Protein AF-A0A7C1ZK33-F1 (afdb_monomer)

Foldseek 3Di:
DAAAEDADQPADPQAKAAEPVRCVVVVHDQQAKFWFQFPVGIGIHGYHHDDPVCCVVPNNRHIYHHPVVPSHPDRGGGPRPQPQKKKWKKWKWWKAQQVPRDTAQCVVQADCPDCQHDDTRITIHTFDIGSALVVNLVRSLVRLLCVVVRDDPRMFIEQAQDDDHDGIWIWMKIFDRVLLLSDDPLLSVLLVLLLQLLCLLLQLLLQVLVRPDLVSAVDPPFQARSDWDDDSTIITRTNGGRLCVLASVSSSVNNLSSSLSVSLSVVVQCVVCVNSVRSVCRSDSVNVCVLQVDDDSVVSNVLSVDDSVSSVVSSVVSVVSSCVSLVVVVHRSPDDVVVSPPVVSRVSVVVSVVGHRDPDPDDD

Secondary structure (DSSP, 8-state):
---EEEEETTPPTTEEEE-HHHHHHHTPPTT-EEEEEETTEEEEEEEEEPPHHHHHHH-TTEEEEEGGG--S-TT----------EEEEEEEEEEEETTT--EE-GGGTS-TTSSEEEETTEEEE-PPPBSSHHHHHHHHHHHHHHHHHHS-TTEEEE--SEETTEE-BEEEEEE--HHHHSS-HHHHHHHHHHHHHHHIIIIIHHHHHH---THHHH-SSS--TT-EEE-SSEEEE--SBGGGGG-HHHHHHHHHHHHHHHHHHHHHHHHHHTTTT--HHHHSHHHHHHHHTPPPHHHHHHHHTS-HHHHHHHHHHHHHHHHHHHHHTSSPPS--TTGGG-HHHHHHHHHHHTTSS-------

Radius of gyration: 23.14 Å; Cα contacts (8 Å, |Δi|>4): 646; chains: 1; bounding box: 50×38×82 Å

Sequence (364 aa):
MHIGVTPSKKCSKNLIRVPKKIRENLGLDCGDWLVFETAEGKSSFRVEKAFLSDIEQFGDEKSFVSEGSLILKESGEVYIKHHNLTIGCDPEFFLVNKKTRNVLNAEVFFKREDQVGSDGPLGELRPDYSDTPQGLVTNLSNLILSLNSFLPKDVCPLALSYNKGLCSGFHVHLGFPIEILSFAADDTHKFINNIVYTLDYLVGIPTLFIDLDDRRRFSKEYGNPGDYRLNMRTLEYRTPGGYHLASPSLTQELLSLSFSVVSSIIKTSEELTRNWTNMKPVLDFSSFRERYNLPDKKSIRSIFYSDRNEISKEREKAINVLEAIKTINGEPLRYSPEQTQNPEILENWLNAKTHCLRYHEKES

pLDDT: mean 84.3, std 16.27, range [37.88, 98.38]

Solvent-accessible surface area (backbone atoms only — not comparable to full-atom values): 19824 Å² total; per-residue (Å²): 101,82,59,46,74,41,75,31,93,85,42,54,88,57,36,30,22,37,22,68,66,50,23,66,76,67,75,52,57,75,69,42,70,43,55,40,74,31,82,91,42,82,46,67,24,35,29,33,75,45,52,69,70,54,33,75,73,67,39,56,78,37,28,34,28,16,61,90,65,65,54,50,52,91,86,53,76,36,57,76,61,77,54,61,62,29,40,39,44,46,40,22,25,41,32,27,32,71,86,79,67,44,79,42,58,21,56,81,73,24,51,59,87,46,50,69,12,19,61,65,55,27,27,27,40,46,39,63,65,22,78,44,46,68,56,28,47,51,37,38,49,58,51,55,56,52,50,63,79,70,49,58,93,57,48,34,60,37,35,38,25,52,57,98,92,43,68,29,34,29,29,39,28,39,32,57,39,65,76,65,67,68,51,59,67,71,56,37,52,38,33,50,50,43,52,40,50,50,41,35,50,62,36,35,44,52,48,53,70,71,45,82,61,64,63,31,63,73,42,93,83,53,41,42,80,71,41,63,50,77,60,100,55,35,40,34,41,31,44,42,42,3,37,37,68,40,38,71,64,49,37,42,49,55,41,39,49,50,52,50,54,51,52,53,48,51,57,53,44,31,64,68,14,61,72,71,73,40,61,72,65,54,48,46,56,64,52,53,22,67,76,60,72,46,72,56,74,69,55,50,49,50,46,73,73,47,57,71,70,58,36,50,57,52,27,54,54,28,50,57,45,52,58,54,51,29,65,74,66,77,50,70,64,94,70,50,84,68,70,68,56,46,62,64,62,48,45,52,50,48,66,47,42,78,76,38,39,72,89,74,92,80,88,130

Mean predicted aligned error: 10.06 Å

Nearest PDB structures (foldseek):
  7di0-assembly3_C  TM=6.971E-01  e=5.252E-03  synthetic construct
  7dvc-assembly6_D  TM=7.205E-01  e=1.860E-02  synthetic construct
  3ln7-assembly1_A  TM=5.058E-01  e=3.051E-04  Pasteurella multocida
  4s17-assembly1_C-2  TM=4.349E-01  e=1.009E-04  Bifidobacterium adolescentis ATCC 15703
  7dg9-assembly1_A  TM=6.921E-01  e=7.322E-02  Aeropyrum pernix K1

Structure (mmCIF, N/CA/C/O backbone):
data_AF-A0A7C1ZK33-F1
#
_entry.id   AF-A0A7C1ZK33-F1
#
loop_
_atom_site.group_PDB
_atom_site.id
_atom_site.type_symbol
_atom_site.label_atom_id
_atom_site.label_alt_id
_atom_site.label_comp_id
_atom_site.label_asym_id
_atom_site.label_entity_id
_atom_site.label_seq_id
_atom_site.pdbx_PDB_ins_code
_atom_site.Cartn_x
_atom_site.Cartn_y
_atom_site.Cartn_z
_atom_site.occupancy
_atom_site.B_iso_or_equiv
_atom_site.auth_seq_id
_atom_site.auth_comp_id
_atom_site.auth_asym_id
_atom_site.auth_atom_id
_atom_site.pdbx_PDB_model_num
ATOM 1 N N . MET A 1 1 ? -4.257 12.889 -27.338 1.00 52.53 1 MET A N 1
ATOM 2 C CA . MET A 1 1 ? -3.613 12.564 -28.633 1.00 52.53 1 MET A CA 1
ATOM 3 C C . MET A 1 1 ? -4.586 11.688 -29.406 1.00 52.53 1 MET A C 1
ATOM 5 O O . MET A 1 1 ? -5.233 10.870 -28.774 1.00 52.53 1 MET A O 1
ATOM 9 N N . HIS A 1 2 ? -4.779 11.869 -30.714 1.00 54.12 2 HIS A N 1
ATOM 10 C CA . HIS A 1 2 ? -5.769 11.072 -31.451 1.00 54.12 2 HIS A CA 1
ATOM 11 C C . HIS A 1 2 ? -5.086 9.892 -32.141 1.00 54.12 2 HIS A C 1
ATOM 13 O O . HIS A 1 2 ? -4.204 10.095 -32.970 1.00 54.12 2 HIS A O 1
ATOM 19 N N . ILE A 1 3 ? -5.508 8.669 -31.820 1.00 66.75 3 ILE A N 1
ATOM 20 C CA . ILE A 1 3 ? -5.198 7.491 -32.632 1.00 66.75 3 ILE A CA 1
ATOM 21 C C . ILE A 1 3 ? -6.469 7.150 -33.400 1.00 66.75 3 ILE A C 1
ATOM 23 O O . ILE A 1 3 ? -7.462 6.748 -32.798 1.00 66.75 3 ILE A O 1
ATOM 27 N N . GLY A 1 4 ? -6.453 7.300 -34.724 1.00 73.69 4 GLY A N 1
ATOM 28 C CA . GLY A 1 4 ? -7.535 6.772 -35.550 1.00 73.69 4 GLY A CA 1
ATOM 29 C C . GLY A 1 4 ? -7.544 5.249 -35.447 1.00 73.69 4 GLY A C 1
ATOM 30 O O . GLY A 1 4 ? -6.517 4.623 -35.689 1.00 73.69 4 GLY A O 1
ATOM 31 N N . VAL A 1 5 ? -8.672 4.639 -35.086 1.00 75.00 5 VAL A N 1
ATOM 32 C CA . VAL A 1 5 ? -8.801 3.176 -34.993 1.00 75.00 5 VAL A CA 1
ATOM 33 C C . VAL A 1 5 ? -9.692 2.667 -36.125 1.00 75.00 5 VAL A C 1
ATOM 35 O O . VAL A 1 5 ? -10.749 3.234 -36.384 1.00 75.00 5 VAL A O 1
ATOM 38 N N . THR A 1 6 ? -9.262 1.613 -36.821 1.00 78.38 6 THR A N 1
ATOM 39 C CA . THR A 1 6 ? -10.005 0.981 -37.923 1.00 78.38 6 THR A CA 1
ATOM 40 C C . THR A 1 6 ? -10.264 -0.501 -37.623 1.00 78.38 6 THR A C 1
ATOM 42 O O . THR A 1 6 ? -9.350 -1.200 -37.173 1.00 78.38 6 THR A O 1
ATOM 45 N N . PRO A 1 7 ? -11.482 -1.011 -37.878 1.00 75.81 7 PRO A N 1
ATOM 46 C CA . PRO A 1 7 ? -11.763 -2.441 -37.828 1.00 75.81 7 PRO A CA 1
ATOM 47 C C . PRO A 1 7 ? -10.845 -3.243 -38.741 1.00 75.81 7 PRO A C 1
ATOM 49 O O . PRO A 1 7 ? -10.655 -2.897 -39.905 1.00 75.81 7 PRO A O 1
ATOM 52 N N . SER A 1 8 ? -10.346 -4.374 -38.250 1.00 73.06 8 SER A N 1
ATOM 53 C CA . SER A 1 8 ? -9.728 -5.382 -39.103 1.00 73.06 8 SER A CA 1
ATOM 54 C C . SER A 1 8 ? -10.156 -6.787 -38.707 1.00 73.06 8 SER A C 1
A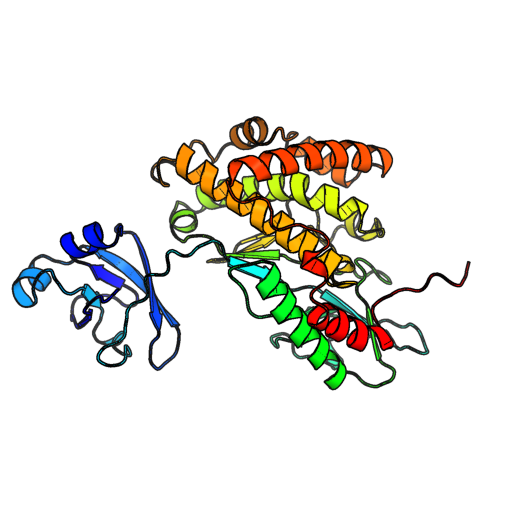TOM 56 O O . SER A 1 8 ? -10.058 -7.199 -37.548 1.00 73.06 8 SER A O 1
ATOM 58 N N . LYS A 1 9 ? -10.568 -7.562 -39.715 1.00 75.94 9 LYS A N 1
ATOM 59 C CA . LYS A 1 9 ? -11.005 -8.961 -39.575 1.00 75.94 9 LYS A CA 1
ATOM 60 C C . LYS A 1 9 ? -9.900 -9.902 -39.084 1.00 75.94 9 LYS A C 1
ATOM 62 O O . LYS A 1 9 ? -10.185 -11.034 -38.714 1.00 75.94 9 LYS A O 1
ATOM 67 N N . LYS A 1 10 ? -8.639 -9.454 -39.104 1.00 72.69 10 LYS A N 1
ATOM 68 C CA . LYS A 1 10 ? -7.457 -10.265 -38.770 1.00 72.69 10 LYS A CA 1
ATOM 69 C C . LYS A 1 10 ? -6.927 -10.050 -37.350 1.00 72.69 10 LYS A C 1
ATOM 71 O O . LYS A 1 10 ? -5.868 -10.577 -37.023 1.00 72.69 10 LYS A O 1
ATOM 76 N N . CYS A 1 11 ? -7.599 -9.256 -36.520 1.00 59.38 11 CYS A N 1
ATOM 77 C CA . CYS A 1 11 ? -7.125 -8.969 -35.169 1.00 59.38 11 CYS A CA 1
ATOM 78 C C . CYS A 1 11 ? -7.809 -9.889 -34.150 1.00 59.38 11 CYS A C 1
ATOM 80 O O . CYS A 1 11 ? -9.021 -10.088 -34.214 1.00 59.38 11 CYS A O 1
ATOM 82 N N . SER A 1 12 ? -7.055 -10.444 -33.202 1.00 73.94 12 SER A N 1
ATOM 83 C CA . SER A 1 12 ? -7.635 -11.182 -32.077 1.00 73.94 12 SER A CA 1
ATOM 84 C C . SER A 1 12 ? -8.216 -10.225 -31.028 1.00 73.94 12 SER A C 1
ATOM 86 O O . SER A 1 12 ? -7.929 -9.023 -31.018 1.00 73.94 12 SER A O 1
ATOM 88 N N . LYS A 1 13 ? -9.067 -10.763 -30.143 1.00 73.12 13 LYS A N 1
ATOM 89 C CA . LYS A 1 13 ? -9.645 -10.009 -29.022 1.00 73.12 13 LYS A CA 1
ATOM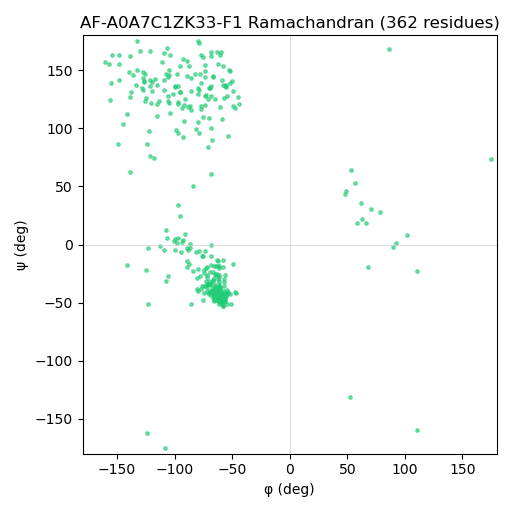 90 C C . LYS A 1 13 ? -8.521 -9.439 -28.142 1.00 73.12 13 LYS A C 1
ATOM 92 O O . LYS A 1 13 ? -7.559 -10.144 -27.853 1.00 73.12 13 LYS A O 1
ATOM 97 N N . ASN A 1 14 ? -8.667 -8.183 -27.714 1.00 78.75 14 ASN A N 1
ATOM 98 C CA . ASN A 1 14 ? -7.727 -7.445 -26.853 1.00 78.75 14 ASN A CA 1
ATOM 99 C C . ASN A 1 14 ? -6.349 -7.137 -27.468 1.00 78.75 14 ASN A C 1
ATOM 101 O O . ASN A 1 14 ? -5.419 -6.814 -26.731 1.00 78.75 14 ASN A O 1
ATOM 105 N N . LEU A 1 15 ? -6.198 -7.199 -28.795 1.00 85.69 15 LEU A N 1
ATOM 106 C CA . LEU A 1 15 ? -5.011 -6.683 -29.484 1.00 85.69 15 LEU A CA 1
ATOM 107 C C . LEU A 1 15 ? -5.352 -5.423 -30.278 1.00 85.69 15 LEU A C 1
ATOM 109 O O . LEU A 1 15 ? -6.404 -5.345 -30.921 1.00 85.69 15 LEU A O 1
ATOM 113 N N . ILE A 1 16 ? -4.429 -4.466 -30.264 1.00 90.62 16 ILE A N 1
ATOM 114 C CA . ILE A 1 16 ? -4.408 -3.330 -31.176 1.00 90.62 16 ILE A CA 1
ATOM 115 C C . ILE A 1 16 ? -3.106 -3.355 -31.962 1.00 90.62 16 ILE A C 1
ATOM 117 O O . ILE A 1 16 ? -2.011 -3.330 -31.411 1.00 90.62 16 ILE A O 1
ATOM 121 N N . ARG A 1 17 ? -3.212 -3.406 -33.282 1.00 92.12 17 ARG A N 1
ATOM 122 C CA . ARG A 1 17 ? -2.052 -3.395 -34.162 1.00 92.12 17 ARG A CA 1
ATOM 123 C C . ARG A 1 17 ? -1.770 -1.964 -34.583 1.00 92.12 17 ARG A C 1
ATOM 125 O O . ARG A 1 17 ? -2.610 -1.326 -35.210 1.00 92.12 17 ARG A O 1
ATOM 132 N N . VAL A 1 18 ? -0.602 -1.459 -34.220 1.00 92.69 18 VAL A N 1
ATOM 133 C CA . VAL A 1 18 ? -0.237 -0.049 -34.362 1.00 92.69 18 VAL A CA 1
ATOM 134 C C . VAL A 1 18 ? 0.897 0.065 -35.393 1.00 92.69 18 VAL A C 1
ATOM 136 O O . VAL A 1 18 ? 1.935 -0.600 -35.245 1.00 92.69 18 VAL A O 1
ATOM 139 N N . PRO A 1 19 ? 0.727 0.859 -36.471 1.00 95.56 19 PRO A N 1
ATOM 140 C CA . PRO A 1 19 ? 1.791 1.146 -37.430 1.00 95.56 19 PRO A CA 1
ATOM 141 C C . PRO A 1 19 ? 3.064 1.657 -36.764 1.00 95.56 19 PRO A C 1
ATOM 143 O O . PRO A 1 19 ? 3.018 2.331 -35.738 1.00 95.56 19 PRO A O 1
ATOM 146 N N . LYS A 1 20 ? 4.218 1.366 -37.377 1.00 93.62 20 LYS A N 1
ATOM 147 C CA . LYS A 1 20 ? 5.529 1.777 -36.853 1.00 93.62 20 LYS A CA 1
ATOM 148 C C . LYS A 1 20 ? 5.612 3.295 -36.632 1.00 93.62 20 LYS A C 1
ATOM 150 O O . LYS A 1 20 ? 6.015 3.700 -35.554 1.00 93.62 20 LYS A O 1
ATOM 155 N N . LYS A 1 21 ? 5.145 4.098 -37.595 1.00 93.00 21 LYS A N 1
ATOM 156 C CA . LYS A 1 21 ? 5.111 5.568 -37.513 1.00 93.00 21 LYS A CA 1
ATOM 157 C C . LYS A 1 21 ? 4.324 6.065 -36.296 1.00 93.00 21 LYS A C 1
ATOM 159 O O . LYS A 1 21 ? 4.803 6.912 -35.554 1.00 93.00 21 LYS A O 1
ATOM 164 N N . ILE A 1 22 ? 3.134 5.506 -36.061 1.00 91.06 22 ILE A N 1
ATOM 165 C CA . ILE A 1 22 ? 2.309 5.845 -34.894 1.00 91.06 22 ILE A CA 1
ATOM 166 C C . ILE A 1 22 ? 3.007 5.403 -33.605 1.00 91.06 22 ILE A C 1
ATOM 168 O O . ILE A 1 22 ? 3.076 6.179 -32.664 1.00 91.06 22 ILE A O 1
ATOM 172 N N . ARG A 1 23 ? 3.578 4.195 -33.569 1.00 90.94 23 ARG A N 1
ATOM 173 C CA . ARG A 1 23 ? 4.336 3.712 -32.408 1.00 90.94 23 ARG A CA 1
ATOM 174 C C . ARG A 1 23 ? 5.507 4.630 -32.054 1.00 90.94 23 ARG A C 1
ATOM 176 O O . ARG A 1 23 ? 5.612 5.044 -30.910 1.00 90.94 23 ARG A O 1
ATOM 183 N N . GLU A 1 24 ? 6.313 5.025 -33.036 1.00 86.88 24 GLU A N 1
ATOM 184 C CA . GLU A 1 24 ? 7.441 5.947 -32.842 1.00 86.88 24 GLU A CA 1
ATOM 185 C C . GLU A 1 24 ? 6.979 7.334 -32.370 1.00 86.88 24 GLU A C 1
ATOM 187 O O . GLU A 1 24 ? 7.556 7.883 -31.436 1.00 86.88 24 GLU A O 1
ATOM 192 N N . ASN A 1 25 ? 5.900 7.873 -32.947 1.00 82.19 25 ASN A N 1
ATOM 193 C CA . ASN A 1 25 ? 5.341 9.170 -32.544 1.00 82.19 25 ASN A CA 1
ATOM 194 C C . ASN A 1 25 ? 4.773 9.175 -31.119 1.00 82.19 25 ASN A C 1
ATOM 196 O O . ASN A 1 25 ? 4.712 10.225 -30.485 1.00 82.19 25 ASN A O 1
ATOM 200 N N . LEU A 1 26 ? 4.296 8.022 -30.654 1.00 78.56 26 LEU A N 1
ATOM 201 C CA . LEU A 1 26 ? 3.651 7.861 -29.355 1.00 78.56 26 LEU A CA 1
ATOM 202 C C . LEU A 1 26 ? 4.584 7.290 -28.285 1.00 78.56 26 LEU A C 1
ATOM 204 O O . LEU A 1 26 ? 4.154 7.158 -27.146 1.00 78.56 26 LEU A O 1
ATOM 208 N N . GLY A 1 27 ? 5.816 6.919 -28.643 1.00 77.94 27 GLY A N 1
ATOM 209 C CA . GLY A 1 27 ? 6.719 6.206 -27.741 1.00 77.94 27 GLY A CA 1
ATOM 210 C C . GLY A 1 27 ? 6.186 4.835 -27.312 1.00 77.94 27 GLY A C 1
ATOM 211 O O . GLY A 1 27 ? 6.371 4.460 -26.163 1.00 77.94 27 GLY A O 1
ATOM 212 N N . LEU A 1 28 ? 5.495 4.120 -28.209 1.00 81.44 28 LEU A N 1
ATOM 213 C CA . LEU A 1 28 ? 4.944 2.787 -27.944 1.00 81.44 28 LEU A CA 1
ATOM 214 C C . LEU A 1 28 ? 5.826 1.677 -28.519 1.00 81.44 28 LEU A C 1
ATOM 216 O O . LEU A 1 28 ? 6.181 1.690 -29.701 1.00 81.44 28 LEU A O 1
ATOM 220 N N . ASP A 1 29 ? 6.026 0.627 -27.741 1.00 82.31 29 ASP A N 1
ATOM 221 C CA . ASP A 1 29 ? 6.610 -0.636 -28.161 1.00 82.31 29 ASP A CA 1
ATOM 222 C C . ASP A 1 29 ? 5.555 -1.739 -28.336 1.00 82.31 29 ASP A C 1
ATOM 224 O O . ASP A 1 29 ? 4.390 -1.637 -27.948 1.00 82.31 29 ASP A O 1
ATOM 228 N N . CYS A 1 30 ? 5.929 -2.812 -29.041 1.00 82.88 30 CYS A N 1
ATOM 229 C CA . CYS A 1 30 ? 5.060 -3.987 -29.122 1.00 82.88 30 CYS A CA 1
ATOM 230 C C . CYS A 1 30 ? 5.083 -4.724 -27.782 1.00 82.88 30 CYS A C 1
ATOM 232 O O . CYS A 1 30 ? 6.156 -5.080 -27.306 1.00 82.88 30 CYS A O 1
ATOM 234 N N . GLY A 1 31 ? 3.906 -5.011 -27.231 1.00 73.69 31 GLY A N 1
ATOM 235 C CA . GLY A 1 31 ? 3.738 -5.544 -25.879 1.00 73.69 31 GLY A CA 1
ATOM 236 C C . GLY A 1 31 ? 3.107 -4.544 -24.909 1.00 73.69 31 GLY A C 1
ATOM 237 O O . GLY A 1 31 ? 2.455 -4.985 -23.963 1.00 73.69 31 GLY A O 1
ATOM 238 N N . ASP A 1 32 ? 3.209 -3.243 -25.193 1.00 75.50 32 ASP A N 1
ATOM 239 C CA . ASP A 1 32 ? 2.582 -2.182 -24.399 1.00 75.50 32 ASP A CA 1
ATOM 240 C C . ASP A 1 32 ? 1.065 -2.334 -24.362 1.00 75.50 32 ASP A C 1
ATOM 242 O O . ASP A 1 32 ? 0.472 -3.022 -25.193 1.00 75.50 32 ASP A O 1
ATOM 246 N N . TRP A 1 33 ? 0.403 -1.670 -23.418 1.00 76.44 33 TRP A N 1
ATOM 247 C CA . TRP A 1 33 ? -1.053 -1.699 -23.326 1.00 76.44 33 TRP A CA 1
ATOM 248 C C . TRP A 1 33 ? -1.651 -0.310 -23.475 1.00 76.44 33 TRP A C 1
ATOM 250 O O . TRP A 1 33 ? -1.256 0.638 -22.808 1.00 76.44 33 TRP A O 1
ATOM 260 N N . LEU A 1 34 ? -2.667 -0.221 -24.327 1.00 75.31 34 LEU A N 1
ATOM 261 C CA . LEU A 1 34 ? -3.492 0.961 -24.510 1.00 75.31 34 LEU A CA 1
ATOM 262 C C . LEU A 1 34 ? -4.852 0.728 -23.859 1.00 75.31 34 LEU A C 1
ATOM 264 O O . LEU A 1 34 ? -5.510 -0.277 -24.131 1.00 75.31 34 LEU A O 1
ATOM 268 N N . VAL A 1 35 ? -5.284 1.654 -23.006 1.00 68.88 35 VAL A N 1
ATOM 269 C CA . VAL A 1 35 ? -6.623 1.630 -22.409 1.00 68.88 35 VAL A CA 1
ATOM 270 C C . VAL A 1 35 ? -7.513 2.624 -23.135 1.00 68.88 35 VAL A C 1
ATOM 272 O O . VAL A 1 35 ? -7.160 3.785 -23.307 1.00 68.88 35 VAL A O 1
ATOM 275 N N . PHE A 1 36 ? -8.679 2.150 -23.546 1.00 70.69 36 PHE A N 1
ATOM 276 C CA . PHE A 1 36 ? -9.694 2.916 -24.243 1.00 70.69 36 PHE A CA 1
ATOM 277 C C . PHE A 1 36 ? -10.946 2.974 -23.387 1.00 70.69 36 PHE A C 1
ATOM 279 O O . PHE A 1 36 ? -11.330 1.985 -22.761 1.00 70.69 36 PHE A O 1
ATOM 286 N N . GLU A 1 37 ? -11.613 4.117 -23.401 1.00 62.19 37 GLU A N 1
ATOM 287 C CA . GLU A 1 37 ? -12.968 4.229 -22.888 1.00 62.19 37 GLU A CA 1
ATOM 288 C C . GLU A 1 37 ? -13.947 3.860 -24.010 1.00 62.19 37 GLU A C 1
ATOM 290 O O . GLU A 1 37 ? -13.942 4.436 -25.097 1.00 62.19 37 GLU A O 1
ATOM 295 N N . THR A 1 38 ? -14.739 2.823 -23.769 1.00 69.06 38 THR A N 1
ATOM 296 C CA . THR A 1 38 ? -15.756 2.286 -24.679 1.00 69.06 38 THR A CA 1
ATOM 297 C C . THR A 1 38 ? -17.142 2.658 -24.159 1.00 69.06 38 THR A C 1
ATOM 299 O O . THR A 1 38 ? -17.287 3.094 -23.015 1.00 69.06 38 THR A O 1
ATOM 302 N N . ALA A 1 39 ? -18.188 2.453 -24.963 1.00 66.38 39 ALA A N 1
ATOM 303 C CA . ALA A 1 39 ? -19.557 2.639 -24.471 1.00 66.38 39 ALA A CA 1
ATOM 304 C C . ALA A 1 39 ? -19.914 1.685 -23.308 1.00 66.38 39 ALA A C 1
ATOM 306 O O . ALA A 1 39 ? -20.819 1.987 -22.537 1.00 66.38 39 ALA A O 1
ATOM 307 N N . GLU A 1 40 ? -19.182 0.577 -23.160 1.00 66.31 40 GLU A N 1
ATOM 308 C CA . GLU A 1 40 ? -19.349 -0.424 -22.097 1.00 66.31 40 GLU A CA 1
ATOM 309 C C . GLU A 1 40 ? -18.372 -0.227 -20.921 1.00 66.31 40 GLU A C 1
ATOM 311 O O . GLU A 1 40 ? -18.330 -1.042 -20.003 1.00 66.31 40 GLU A O 1
ATOM 316 N N . GLY A 1 41 ? -17.578 0.851 -20.926 1.00 68.44 41 GLY A N 1
ATOM 317 C CA . GLY A 1 41 ? -16.566 1.140 -19.906 1.00 68.44 41 GLY A CA 1
ATOM 318 C C . GLY A 1 41 ? -15.133 1.018 -20.424 1.00 68.44 41 GLY A C 1
ATOM 319 O O . GLY A 1 41 ? -14.873 1.113 -21.622 1.00 68.44 41 GLY A O 1
ATOM 320 N N . LYS A 1 42 ? -14.153 0.849 -19.534 1.00 67.00 42 LYS A N 1
ATOM 321 C CA . LYS A 1 42 ? -12.731 0.817 -19.920 1.00 67.00 42 LYS A CA 1
ATOM 322 C C . LYS A 1 42 ? -12.339 -0.552 -20.488 1.00 67.00 42 LYS A C 1
ATOM 324 O O . LYS A 1 42 ? -12.555 -1.572 -19.846 1.00 67.00 42 LYS A O 1
ATOM 329 N N . SER A 1 43 ? -11.696 -0.566 -21.653 1.00 72.44 43 SER A N 1
ATOM 330 C CA . SER A 1 43 ? -11.124 -1.758 -22.295 1.00 72.44 43 SER A CA 1
ATOM 331 C C . SER A 1 43 ? -9.627 -1.583 -22.523 1.00 72.44 43 SER A C 1
ATOM 333 O O . SER A 1 43 ? -9.185 -0.499 -22.885 1.00 72.44 43 SER A O 1
ATOM 335 N N . SER A 1 44 ? -8.830 -2.637 -22.342 1.00 73.75 44 SER A N 1
ATOM 336 C CA . SER A 1 44 ? -7.376 -2.589 -22.559 1.00 73.75 44 SER A CA 1
ATOM 337 C C . SER A 1 44 ? -6.934 -3.483 -23.712 1.00 73.75 44 SER A C 1
ATOM 339 O O . SER A 1 44 ? -7.363 -4.633 -23.789 1.00 73.75 44 SER A O 1
ATOM 341 N N . PHE A 1 45 ? -6.029 -2.984 -24.549 1.00 83.06 45 PHE A N 1
ATOM 342 C CA . PHE A 1 45 ? -5.524 -3.666 -25.736 1.00 83.06 45 PHE A CA 1
ATOM 343 C C . PHE A 1 45 ? -4.004 -3.710 -25.725 1.00 83.06 45 PHE A C 1
ATOM 345 O O . PHE A 1 45 ? -3.367 -2.679 -25.523 1.00 83.06 45 PHE A O 1
ATOM 352 N N . ARG A 1 46 ? -3.425 -4.877 -26.005 1.00 81.88 46 ARG A N 1
ATOM 353 C CA . ARG A 1 46 ? -1.979 -5.013 -26.180 1.00 81.88 46 ARG A CA 1
ATOM 354 C C . ARG A 1 46 ? -1.558 -4.526 -27.566 1.00 81.88 46 ARG A C 1
ATOM 356 O O . ARG A 1 46 ? -2.180 -4.895 -28.564 1.00 81.88 46 ARG A O 1
ATOM 363 N N . VAL A 1 47 ? -0.508 -3.718 -27.623 1.00 87.75 47 VAL A N 1
ATOM 364 C CA . VAL A 1 47 ? 0.082 -3.146 -28.830 1.00 87.75 47 VAL A CA 1
ATOM 365 C C . VAL A 1 47 ? 0.855 -4.218 -29.588 1.00 87.75 47 VAL A C 1
ATOM 367 O O . VAL A 1 47 ? 1.735 -4.883 -29.052 1.00 87.75 47 VAL A O 1
ATOM 370 N N . GLU A 1 48 ? 0.559 -4.351 -30.873 1.00 93.50 48 GLU A N 1
ATOM 371 C CA . GLU A 1 48 ? 1.209 -5.273 -31.802 1.00 93.50 48 GLU A CA 1
ATOM 372 C C . GLU A 1 48 ? 1.642 -4.559 -33.081 1.00 93.50 48 GLU A C 1
ATOM 374 O O . GLU A 1 48 ? 1.204 -3.444 -33.377 1.00 93.50 48 GLU A O 1
ATOM 379 N N . LYS A 1 49 ? 2.483 -5.210 -33.891 1.00 95.56 49 LYS A N 1
ATOM 380 C CA . LYS A 1 49 ? 2.841 -4.674 -35.212 1.00 95.56 49 LYS A CA 1
ATOM 381 C C . LYS A 1 49 ? 1.624 -4.713 -36.140 1.00 95.56 49 LYS A C 1
ATOM 383 O O . LYS A 1 49 ? 1.018 -5.767 -36.339 1.00 95.56 49 LYS A O 1
ATOM 388 N N . ALA A 1 50 ? 1.298 -3.577 -36.757 1.00 93.81 50 ALA A N 1
ATOM 389 C CA . ALA A 1 50 ? 0.411 -3.556 -37.921 1.00 93.81 50 ALA A CA 1
ATOM 390 C C . ALA A 1 50 ? 0.960 -4.454 -39.033 1.00 93.81 50 ALA A C 1
ATOM 392 O O . ALA A 1 50 ? 2.163 -4.448 -39.307 1.00 93.81 50 ALA A O 1
ATOM 393 N N . PHE A 1 51 ? 0.085 -5.237 -39.668 1.00 92.88 51 PHE A N 1
ATOM 394 C CA . PHE A 1 51 ? 0.493 -5.983 -40.854 1.00 92.88 51 PHE A CA 1
ATOM 395 C C . PHE A 1 51 ? 0.637 -5.019 -42.025 1.00 92.88 51 PHE A C 1
ATOM 397 O O . PHE A 1 51 ? -0.110 -4.045 -42.132 1.00 92.88 51 PHE A O 1
ATOM 404 N N . LEU A 1 52 ? 1.553 -5.346 -42.937 1.00 92.19 52 LEU A N 1
ATOM 405 C CA . LEU A 1 52 ? 1.736 -4.597 -44.179 1.00 92.19 52 LEU A CA 1
ATOM 406 C C . LEU A 1 52 ? 0.416 -4.463 -44.942 1.00 92.19 52 LEU A C 1
ATOM 408 O O . LEU A 1 52 ? 0.084 -3.368 -45.368 1.00 92.19 52 LEU A O 1
ATOM 412 N N . SER A 1 53 ? -0.397 -5.524 -44.986 1.00 91.69 53 SER A N 1
ATOM 413 C CA . SER A 1 53 ? -1.690 -5.491 -45.677 1.00 91.69 53 SER A CA 1
ATOM 414 C C . SER A 1 53 ? -2.681 -4.474 -45.102 1.00 91.69 53 SER A C 1
ATOM 416 O O . SER A 1 53 ? -3.473 -3.920 -45.852 1.00 91.69 53 SER A O 1
ATOM 418 N N . ASP A 1 54 ? -2.680 -4.235 -43.784 1.00 88.50 54 ASP A N 1
ATOM 419 C CA . ASP A 1 54 ? -3.577 -3.224 -43.204 1.00 88.50 54 ASP A CA 1
ATOM 420 C C . ASP A 1 54 ? -3.048 -1.810 -43.475 1.00 88.50 54 ASP A C 1
ATOM 422 O O . ASP A 1 54 ? -3.833 -0.910 -43.754 1.00 88.50 54 ASP A O 1
ATOM 426 N N . ILE A 1 55 ? -1.722 -1.626 -43.469 1.00 90.69 55 ILE A N 1
ATOM 427 C CA . ILE A 1 55 ? -1.082 -0.351 -43.819 1.00 90.69 55 ILE A CA 1
ATOM 428 C C . ILE A 1 55 ? -1.323 -0.008 -45.296 1.00 90.69 55 ILE A C 1
ATOM 430 O O . ILE A 1 55 ? -1.684 1.120 -45.609 1.00 90.69 55 ILE A O 1
ATOM 434 N N . GLU A 1 56 ? -1.167 -0.973 -46.203 1.00 91.31 56 GLU A N 1
ATOM 435 C CA . GLU A 1 56 ? -1.432 -0.797 -47.638 1.00 91.31 56 GLU A CA 1
ATOM 436 C C . GLU A 1 56 ? -2.898 -0.440 -47.907 1.00 91.31 56 GLU A C 1
ATOM 438 O O . GLU A 1 56 ? -3.186 0.385 -48.771 1.00 91.31 56 GLU A O 1
ATOM 443 N N . GLN A 1 57 ? -3.828 -1.039 -47.156 1.00 90.50 57 GLN A N 1
ATOM 444 C CA . GLN A 1 57 ? -5.260 -0.830 -47.353 1.00 90.50 57 GLN A CA 1
ATOM 445 C C . GLN A 1 57 ? -5.776 0.474 -46.726 1.00 90.50 57 GLN A C 1
ATOM 447 O O . GLN A 1 57 ? -6.661 1.115 -47.293 1.00 90.50 57 GLN A O 1
ATOM 452 N N . PHE A 1 58 ? -5.276 0.853 -45.548 1.00 86.50 58 PHE A N 1
ATOM 453 C CA . PHE A 1 58 ? -5.873 1.914 -44.726 1.00 86.50 58 PHE A CA 1
ATOM 454 C C . PHE A 1 58 ? -4.920 3.067 -44.384 1.00 86.50 58 PHE A C 1
ATOM 456 O O . PHE A 1 58 ? -5.348 4.038 -43.753 1.00 86.50 58 PHE A O 1
ATOM 463 N N . GLY A 1 59 ? -3.658 2.978 -44.803 1.00 90.75 59 GLY A N 1
ATOM 464 C CA . GLY A 1 59 ? -2.595 3.919 -44.466 1.00 90.75 59 GLY A CA 1
ATOM 465 C C . GLY A 1 59 ? -1.894 3.597 -43.143 1.00 90.75 59 GLY A C 1
ATOM 466 O O . GLY A 1 59 ? -2.353 2.788 -42.335 1.00 90.75 59 GLY A O 1
ATOM 467 N N . ASP A 1 60 ? -0.763 4.262 -42.906 1.00 92.50 60 ASP A N 1
ATOM 468 C CA . ASP A 1 60 ? 0.043 4.126 -41.687 1.00 92.50 60 ASP A CA 1
ATOM 469 C C . ASP A 1 60 ? -0.344 5.121 -40.578 1.00 92.50 60 ASP A C 1
ATOM 471 O O . ASP A 1 60 ? 0.340 5.200 -39.558 1.00 92.50 60 ASP A O 1
ATOM 475 N N . GLU A 1 61 ? -1.451 5.849 -40.753 1.00 89.31 61 GLU A N 1
ATOM 476 C CA . GLU A 1 61 ? -1.961 6.854 -39.806 1.00 89.31 61 GLU A CA 1
ATOM 477 C C . GLU A 1 61 ? -3.115 6.343 -38.931 1.00 89.31 61 GLU A C 1
ATOM 479 O O . GLU A 1 61 ? -3.671 7.088 -38.122 1.00 89.31 61 GLU A O 1
ATOM 484 N N . LYS A 1 62 ? -3.476 5.060 -39.066 1.00 88.44 62 LYS A N 1
ATOM 485 C CA . LYS A 1 62 ? -4.525 4.414 -38.270 1.00 88.44 62 LYS A CA 1
ATOM 486 C C . LYS A 1 62 ? -4.032 3.124 -37.618 1.00 88.44 62 LYS A C 1
ATOM 488 O O . LYS A 1 62 ? -3.274 2.366 -38.211 1.00 88.44 62 LYS A O 1
ATOM 493 N N . SER A 1 63 ? -4.499 2.862 -36.405 1.00 89.12 63 SER A N 1
ATOM 494 C CA . SER A 1 63 ? -4.315 1.600 -35.685 1.00 89.12 63 SER A CA 1
ATOM 495 C C . SER A 1 63 ? -5.486 0.651 -35.935 1.00 89.12 63 SER A C 1
ATOM 497 O O . SER A 1 63 ? -6.575 1.080 -36.312 1.00 89.12 63 SER A O 1
ATOM 499 N N . PHE A 1 64 ? -5.289 -0.645 -35.702 1.00 88.12 64 PHE A N 1
ATOM 500 C CA . PHE A 1 64 ? -6.241 -1.683 -36.100 1.00 88.12 64 PHE A CA 1
ATOM 501 C C . PHE A 1 64 ? -6.662 -2.560 -34.921 1.00 88.12 64 PHE A C 1
ATOM 503 O O . PHE A 1 64 ? -5.807 -3.161 -34.276 1.00 88.12 64 PHE A O 1
ATOM 510 N N . VAL A 1 65 ? -7.966 -2.697 -34.678 1.00 84.25 65 VAL A N 1
ATOM 511 C CA . VAL A 1 65 ? -8.537 -3.584 -33.640 1.00 84.25 65 VAL A CA 1
ATOM 512 C C . VAL A 1 65 ? -9.482 -4.611 -34.258 1.00 84.25 65 VAL A C 1
ATOM 514 O O . VAL A 1 65 ? -9.863 -4.494 -35.425 1.00 84.25 65 VAL A O 1
ATOM 517 N N . SER A 1 66 ? -9.856 -5.638 -33.492 1.00 77.19 66 SER A N 1
ATOM 518 C CA . SER A 1 66 ? -10.810 -6.642 -33.975 1.00 77.19 66 SER A CA 1
ATOM 519 C C . SER A 1 66 ? -12.196 -6.027 -34.165 1.00 77.19 66 SER A C 1
ATOM 521 O O . SER A 1 66 ? -12.600 -5.164 -33.389 1.00 77.19 66 SER A O 1
ATOM 523 N N . GLU A 1 67 ? -12.933 -6.482 -35.178 1.00 69.69 67 GLU A N 1
ATOM 524 C CA . GLU A 1 67 ? -14.282 -5.988 -35.500 1.00 69.69 67 GLU A CA 1
ATOM 525 C C . GLU A 1 67 ? -15.254 -6.141 -34.312 1.00 69.69 67 GLU A C 1
ATOM 527 O O . GLU A 1 67 ? -16.088 -5.277 -34.075 1.00 69.69 67 GLU A O 1
ATOM 532 N N . GLY A 1 68 ? -15.073 -7.175 -33.481 1.00 59.66 68 GLY A N 1
ATOM 533 C CA . GLY A 1 68 ? -15.844 -7.375 -32.247 1.00 59.66 68 GLY A CA 1
ATOM 534 C C . GLY A 1 68 ? -15.398 -6.521 -31.052 1.00 59.66 68 GLY A C 1
ATOM 535 O O . GLY A 1 68 ? -16.034 -6.572 -30.008 1.00 59.66 68 GLY A O 1
ATOM 536 N N . SER A 1 69 ? -14.308 -5.762 -31.175 1.00 59.41 69 SER A N 1
ATOM 537 C CA . SER A 1 69 ? -13.819 -4.833 -30.146 1.00 59.41 69 SER A CA 1
ATOM 538 C C . SER A 1 69 ? -14.237 -3.379 -30.403 1.00 59.41 69 SER A C 1
ATOM 540 O O . SER A 1 69 ? -13.876 -2.489 -29.635 1.00 59.41 69 SER A O 1
ATOM 542 N N . LEU A 1 70 ? -14.991 -3.127 -31.477 1.00 53.00 70 LEU A N 1
ATOM 543 C CA . LEU A 1 70 ? -15.454 -1.809 -31.921 1.00 53.00 70 LEU A CA 1
ATOM 544 C C . LEU A 1 70 ? -16.725 -1.337 -31.217 1.00 53.00 70 LEU A C 1
ATOM 546 O O . LEU A 1 70 ? -17.663 -0.848 -31.834 1.00 53.00 70 LEU A O 1
ATOM 550 N N . ILE A 1 71 ? -16.712 -1.399 -29.891 1.00 54.31 71 ILE A N 1
ATOM 551 C CA . ILE A 1 71 ? -17.635 -0.611 -29.062 1.00 54.31 71 ILE A CA 1
ATOM 552 C C . ILE A 1 71 ? -16.936 0.694 -28.627 1.00 54.31 71 ILE A C 1
ATOM 554 O O . ILE A 1 71 ? -17.242 1.324 -27.617 1.00 54.31 71 ILE A O 1
ATOM 558 N N . LEU A 1 72 ? -15.945 1.118 -29.412 1.00 52.75 72 LEU A N 1
ATOM 559 C CA . LEU A 1 72 ? -15.332 2.434 -29.322 1.00 52.75 72 LEU A CA 1
ATOM 560 C C . LEU A 1 72 ? -16.308 3.410 -29.979 1.00 52.75 72 LEU A C 1
ATOM 562 O O . LEU A 1 72 ? -16.601 3.263 -31.165 1.00 52.75 72 LEU A O 1
ATOM 566 N N . LYS A 1 73 ? -16.847 4.369 -29.213 1.00 50.03 73 LYS A N 1
ATOM 567 C CA . LYS A 1 73 ? -17.713 5.421 -29.765 1.00 50.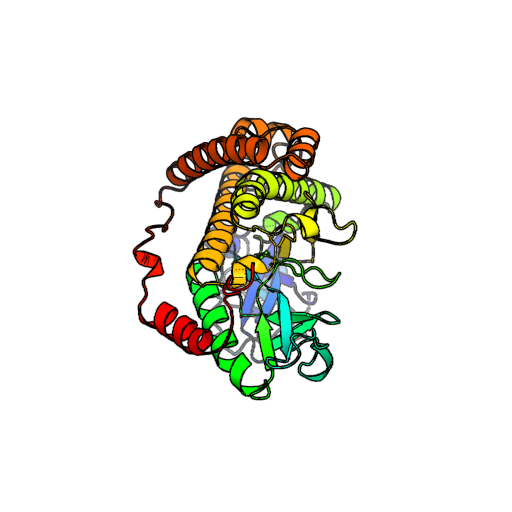03 73 LYS A CA 1
ATOM 568 C C . LYS A 1 73 ? -17.023 6.042 -30.981 1.00 50.03 73 LYS A C 1
ATOM 570 O O . LYS A 1 73 ? -15.834 6.359 -30.918 1.00 50.03 73 LYS A O 1
ATOM 575 N N . GLU A 1 74 ? -17.770 6.184 -32.077 1.00 49.53 74 GLU A N 1
ATOM 576 C CA . GLU A 1 74 ? -17.332 6.885 -33.283 1.00 49.53 74 GLU A CA 1
ATOM 577 C C . GLU A 1 74 ? -16.628 8.191 -32.872 1.00 49.53 74 GLU A C 1
ATOM 579 O O . GLU A 1 74 ? -17.203 9.012 -32.160 1.00 49.53 74 GLU A O 1
ATOM 584 N N . SER A 1 75 ? -15.356 8.343 -33.261 1.00 48.62 75 SER A N 1
ATOM 585 C CA . SER A 1 75 ? -14.440 9.454 -32.916 1.00 48.62 75 SER A CA 1
ATOM 586 C C . SER A 1 75 ? -13.922 9.553 -31.467 1.00 48.62 75 SER A C 1
ATOM 588 O O . SER A 1 75 ? -13.593 10.638 -30.995 1.00 48.62 75 SER A O 1
ATOM 590 N N . GLY A 1 76 ? -13.770 8.427 -30.767 1.00 46.16 76 GLY A N 1
ATOM 591 C CA . GLY A 1 76 ? -13.166 8.394 -29.432 1.00 46.16 76 GLY A CA 1
ATOM 592 C C . GLY A 1 76 ? -11.717 8.897 -29.392 1.00 46.16 76 GLY A C 1
ATOM 593 O O . GLY A 1 76 ? -10.818 8.316 -30.000 1.00 46.16 76 GLY A O 1
ATOM 594 N N . GLU A 1 77 ? -11.482 9.973 -28.645 1.00 44.44 77 GLU A N 1
ATOM 595 C CA . GLU A 1 77 ? -10.152 10.394 -28.211 1.00 44.44 77 GLU A CA 1
ATOM 596 C C . GLU A 1 77 ? -9.436 9.251 -27.486 1.00 44.44 77 GLU A C 1
ATOM 598 O O . GLU A 1 77 ? -9.963 8.660 -26.544 1.00 44.44 77 GLU A O 1
ATOM 603 N N . VAL A 1 78 ? -8.216 8.936 -27.925 1.00 45.38 78 VAL A N 1
ATOM 604 C CA . VAL A 1 78 ? -7.418 7.864 -27.327 1.00 45.38 78 VAL A CA 1
ATOM 605 C C . VAL A 1 78 ? -6.426 8.486 -26.364 1.00 45.38 78 VAL A C 1
ATOM 607 O O . VAL A 1 78 ? -5.363 8.981 -26.739 1.00 45.38 78 VAL A O 1
ATOM 610 N N . TYR A 1 79 ? -6.776 8.459 -25.088 1.00 38.69 79 TYR A N 1
ATOM 611 C CA . TYR A 1 79 ? -5.855 8.835 -24.032 1.00 38.69 79 TYR A CA 1
ATOM 612 C C . TYR A 1 79 ? -4.908 7.666 -23.779 1.00 38.69 79 TYR A C 1
ATOM 614 O O . TYR A 1 79 ? -5.214 6.744 -23.028 1.00 38.69 79 TYR A O 1
ATOM 622 N N . ILE A 1 80 ? -3.734 7.713 -24.408 1.00 40.03 80 ILE A N 1
ATOM 623 C CA . ILE A 1 80 ? -2.589 6.911 -23.979 1.00 40.03 80 ILE A CA 1
ATOM 624 C C . ILE A 1 80 ? -2.175 7.471 -22.628 1.00 40.03 80 ILE A C 1
ATOM 626 O O . ILE A 1 80 ? -1.405 8.427 -22.532 1.00 40.03 80 ILE A O 1
ATOM 630 N N . LYS A 1 81 ? -2.750 6.926 -21.563 1.00 41.47 81 LYS A N 1
ATOM 631 C CA . LYS A 1 81 ? -2.180 7.130 -20.246 1.00 41.47 81 LYS A CA 1
ATOM 632 C C . LYS A 1 81 ? -1.023 6.144 -20.183 1.00 41.47 81 LYS A C 1
ATOM 634 O O . LYS A 1 81 ? -1.268 4.949 -20.045 1.00 41.47 81 LYS A O 1
ATOM 639 N N . HIS A 1 82 ? 0.218 6.631 -20.292 1.00 44.53 82 HIS A N 1
ATOM 640 C CA . HIS A 1 82 ? 1.313 5.926 -19.628 1.00 44.53 82 HIS A CA 1
ATOM 641 C C . HIS A 1 82 ? 0.798 5.656 -18.221 1.00 44.53 82 HIS A C 1
ATOM 643 O O . HIS A 1 82 ? 0.356 6.588 -17.536 1.00 44.53 82 HIS A O 1
ATOM 649 N N . HIS A 1 83 ? 0.677 4.381 -17.862 1.00 53.22 83 HIS A N 1
ATOM 650 C CA . HIS A 1 83 ? 0.155 4.015 -16.561 1.00 53.22 83 HIS A CA 1
ATOM 651 C C . HIS A 1 83 ? 1.219 4.390 -15.537 1.00 53.22 83 HIS A C 1
ATOM 653 O O . HIS A 1 83 ? 2.041 3.574 -15.140 1.00 53.22 83 HIS A O 1
ATOM 659 N N . ASN A 1 84 ? 1.203 5.662 -15.142 1.00 78.12 84 ASN A N 1
ATOM 660 C CA . ASN A 1 84 ? 1.889 6.143 -13.963 1.00 78.12 84 ASN A CA 1
ATOM 661 C C . ASN A 1 84 ? 1.462 5.262 -12.789 1.00 78.12 84 ASN A C 1
ATOM 663 O O . ASN A 1 84 ? 0.327 4.770 -12.759 1.00 78.12 84 ASN A O 1
ATOM 667 N N . LEU A 1 85 ? 2.370 5.088 -11.830 1.00 90.44 85 LEU A N 1
ATOM 668 C CA . LEU A 1 85 ? 2.070 4.421 -10.572 1.00 90.44 85 LEU A CA 1
ATOM 669 C C . LEU A 1 85 ? 0.732 4.942 -10.027 1.00 90.44 85 LEU A C 1
ATOM 671 O O . LEU A 1 85 ? 0.531 6.149 -9.896 1.00 90.44 85 LEU A O 1
ATOM 675 N N . THR A 1 86 ? -0.181 4.025 -9.733 1.00 93.75 86 THR A N 1
ATOM 676 C CA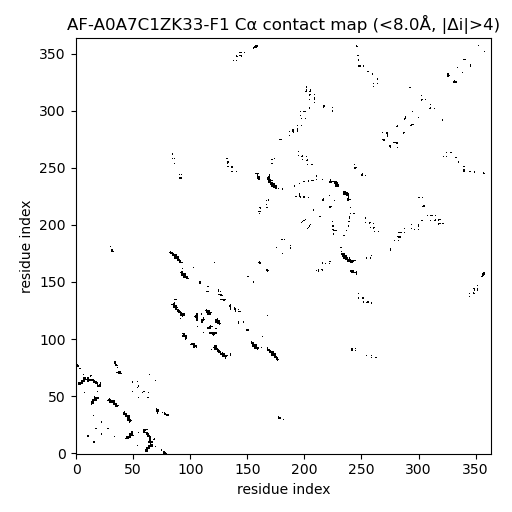 . THR A 1 86 ? -1.447 4.342 -9.060 1.00 93.75 86 THR A CA 1
ATOM 677 C C . THR A 1 86 ? -1.436 3.763 -7.660 1.00 93.75 86 THR A C 1
ATOM 679 O O . THR A 1 86 ? -0.696 2.819 -7.372 1.00 93.75 86 THR A O 1
ATOM 682 N N . ILE A 1 87 ? -2.252 4.338 -6.785 1.00 97.06 87 ILE A N 1
ATOM 683 C CA . ILE A 1 87 ? -2.390 3.906 -5.403 1.00 97.06 87 ILE A CA 1
ATOM 684 C C . ILE A 1 87 ? -3.855 3.685 -5.047 1.00 97.06 87 ILE A C 1
ATOM 686 O O . ILE A 1 87 ? -4.721 4.499 -5.364 1.00 97.06 87 ILE A O 1
ATOM 690 N N . GLY A 1 88 ? -4.116 2.571 -4.378 1.00 97.75 88 GLY A N 1
ATOM 691 C CA . GLY A 1 88 ? -5.374 2.230 -3.730 1.00 97.75 88 GLY A CA 1
ATOM 692 C C . GLY A 1 88 ? -5.111 1.725 -2.313 1.00 97.75 88 GLY A C 1
ATOM 693 O O . GLY A 1 88 ? -3.960 1.568 -1.894 1.00 97.75 88 GLY A O 1
ATOM 694 N N . 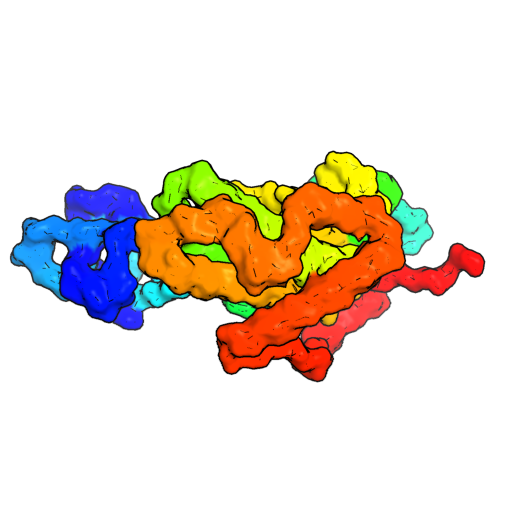CYS A 1 89 ? -6.175 1.466 -1.569 1.00 98.06 89 CYS A N 1
ATOM 695 C CA . CYS A 1 89 ? -6.104 0.805 -0.275 1.00 98.06 89 CYS A CA 1
ATOM 696 C C . CYS A 1 89 ? -7.420 0.098 0.042 1.00 98.06 89 CYS A C 1
ATOM 698 O O . CYS A 1 89 ? -8.446 0.388 -0.571 1.00 98.06 89 CYS A O 1
ATOM 700 N N . ASP A 1 90 ? -7.365 -0.806 1.006 1.00 97.69 90 ASP A N 1
ATOM 701 C CA . ASP A 1 90 ? -8.498 -1.536 1.567 1.00 97.69 90 ASP A CA 1
ATOM 702 C C . ASP A 1 90 ? -8.358 -1.644 3.101 1.00 97.69 90 ASP A C 1
ATOM 704 O O . ASP A 1 90 ? -8.168 -2.723 3.654 1.00 97.69 90 ASP A O 1
ATOM 708 N N . PRO A 1 91 ? -8.351 -0.516 3.843 1.00 97.88 91 PRO A N 1
ATOM 709 C CA . PRO A 1 91 ? -8.154 -0.572 5.281 1.00 97.88 91 PRO A CA 1
ATOM 710 C C . PRO A 1 91 ? -9.328 -1.227 6.004 1.00 97.88 91 PRO A C 1
ATOM 712 O O . PRO A 1 91 ? -10.501 -0.911 5.772 1.00 97.88 91 PRO A O 1
ATOM 715 N N . GLU A 1 92 ? -8.976 -2.085 6.952 1.00 97.81 92 GLU A N 1
ATOM 716 C CA . GLU A 1 92 ? -9.908 -2.833 7.778 1.00 97.81 92 GLU A CA 1
ATOM 717 C C . GLU A 1 92 ? -10.175 -2.119 9.113 1.00 97.81 92 GLU A C 1
ATOM 719 O O . GLU A 1 92 ? -9.355 -1.359 9.641 1.00 97.81 92 GLU A O 1
ATOM 724 N N . PHE A 1 93 ? -11.345 -2.371 9.697 1.00 97.50 93 PHE A N 1
ATOM 725 C CA . PHE A 1 93 ? -11.746 -1.820 10.987 1.00 97.50 93 PHE A CA 1
ATOM 726 C C . PHE A 1 93 ? -12.662 -2.768 11.765 1.00 97.50 93 PHE A C 1
ATOM 728 O O . PHE A 1 93 ? -13.394 -3.591 11.215 1.00 97.50 93 PHE A O 1
ATOM 735 N N . PHE A 1 94 ? -12.667 -2.615 13.087 1.00 97.19 94 PHE A N 1
ATOM 736 C CA . PHE A 1 94 ? -13.583 -3.339 13.962 1.00 97.19 94 PHE A CA 1
ATOM 737 C C . PHE A 1 94 ? -14.918 -2.613 14.076 1.00 97.19 94 PHE A C 1
ATOM 739 O O . PHE A 1 94 ? -14.947 -1.393 14.215 1.00 97.19 94 PHE A O 1
ATOM 746 N N . LEU A 1 95 ? -16.020 -3.355 14.149 1.00 97.44 95 LEU A N 1
ATOM 747 C CA . LEU A 1 95 ? -17.276 -2.830 14.677 1.00 97.44 95 LEU A CA 1
ATOM 748 C C . LEU A 1 95 ? -17.398 -3.193 16.152 1.00 97.44 95 LEU A C 1
ATOM 750 O O . LEU A 1 95 ? -17.224 -4.349 16.530 1.00 97.44 95 LEU A O 1
ATOM 754 N N . VAL A 1 96 ? -17.720 -2.218 16.997 1.00 96.44 96 VAL A N 1
ATOM 755 C CA . VAL A 1 96 ? -17.947 -2.445 18.426 1.00 96.44 96 VAL A CA 1
ATOM 756 C C . VAL A 1 96 ? -19.295 -1.898 18.866 1.00 96.44 96 VAL A C 1
ATOM 758 O O . VAL A 1 96 ? -19.699 -0.803 18.474 1.00 96.44 96 VAL A O 1
ATOM 761 N N . ASN A 1 97 ? -19.987 -2.638 19.730 1.00 96.00 97 ASN A N 1
ATOM 762 C CA . ASN A 1 97 ? -21.149 -2.094 20.423 1.00 96.00 97 ASN A CA 1
ATOM 763 C C . ASN A 1 97 ? -20.683 -1.067 21.468 1.00 96.00 97 ASN A C 1
ATOM 765 O O . ASN A 1 97 ? -19.869 -1.377 22.342 1.00 96.00 97 ASN A O 1
ATOM 769 N N . LYS A 1 98 ? -21.217 0.155 21.411 1.00 92.81 98 LYS A N 1
ATOM 770 C CA . LYS A 1 98 ? -20.820 1.275 22.279 1.00 92.81 98 LYS A CA 1
ATOM 771 C C . LYS A 1 98 ? -21.074 0.998 23.763 1.00 92.81 98 LYS A C 1
ATOM 773 O O . LYS A 1 98 ? -20.317 1.491 24.594 1.00 92.81 98 LYS A O 1
ATOM 778 N N . LYS A 1 99 ? -22.107 0.215 24.098 1.00 93.31 99 LYS A N 1
ATOM 779 C CA . LYS A 1 99 ? -22.482 -0.103 25.485 1.00 93.31 99 LYS A CA 1
ATOM 780 C C . LYS A 1 99 ? -21.696 -1.290 26.031 1.00 93.31 99 LYS A C 1
ATOM 782 O O . LYS A 1 99 ? -21.125 -1.195 27.109 1.00 93.31 99 LYS A O 1
ATOM 787 N N . THR A 1 100 ? -21.669 -2.403 25.299 1.00 95.31 100 THR A N 1
ATOM 788 C CA . THR A 1 100 ? -21.076 -3.660 25.795 1.00 95.31 100 THR A CA 1
ATOM 789 C C . THR A 1 100 ? -19.590 -3.794 25.486 1.00 95.31 100 THR A C 1
ATOM 791 O O . THR A 1 100 ? -18.932 -4.672 26.035 1.00 95.31 100 THR A O 1
ATOM 794 N N . ARG A 1 101 ? -19.054 -2.958 24.584 1.00 91.62 101 ARG A N 1
ATOM 795 C CA . ARG A 1 101 ? -17.680 -3.050 24.059 1.00 91.62 101 ARG A CA 1
ATOM 796 C C . ARG A 1 101 ? -17.369 -4.393 23.385 1.00 91.62 101 ARG A C 1
ATOM 798 O O . ARG A 1 101 ? -16.203 -4.758 23.211 1.00 91.62 101 ARG A O 1
ATOM 805 N N . ASN A 1 102 ? -18.389 -5.161 23.008 1.00 95.75 102 ASN A N 1
ATOM 806 C CA . ASN A 1 102 ? -18.204 -6.392 22.247 1.00 95.75 102 ASN A CA 1
ATOM 807 C C . ASN A 1 102 ? -17.914 -6.075 20.785 1.00 95.75 102 ASN A C 1
ATOM 809 O O . ASN A 1 102 ? -18.530 -5.171 20.219 1.00 95.7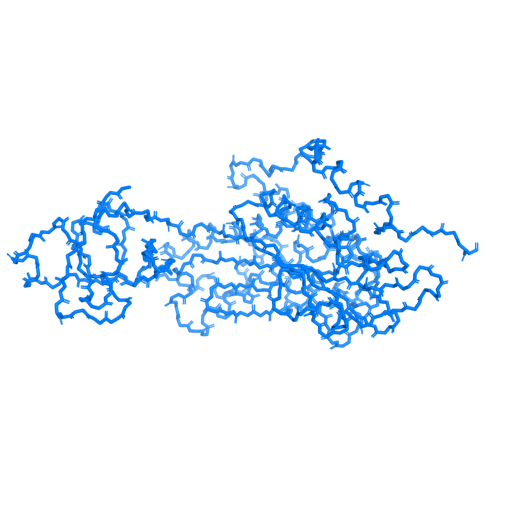5 102 ASN A O 1
ATOM 813 N N . VAL A 1 103 ? -16.971 -6.824 20.209 1.00 96.44 103 VAL A N 1
ATOM 814 C CA . VAL A 1 103 ? -16.719 -6.814 18.767 1.00 96.44 103 VAL A CA 1
ATOM 815 C C . VAL A 1 103 ? -17.907 -7.483 18.089 1.00 96.44 103 VAL A C 1
ATOM 817 O O . VAL A 1 103 ? -18.401 -8.507 18.563 1.00 96.44 103 VAL A O 1
ATOM 820 N N . LEU A 1 104 ? -18.393 -6.862 17.025 1.00 97.50 104 LEU A N 1
ATOM 821 C CA . LEU A 1 104 ? -19.514 -7.320 16.220 1.00 97.50 104 LEU A CA 1
ATOM 822 C C . LEU A 1 104 ? -18.982 -7.836 14.883 1.00 97.50 104 LEU A C 1
ATOM 824 O O . LEU A 1 104 ? -18.005 -7.297 14.370 1.00 97.50 104 LEU A O 1
ATOM 828 N N . ASN A 1 105 ? -19.635 -8.853 14.319 1.00 98.00 105 ASN A N 1
ATOM 829 C CA . ASN A 1 105 ? -19.301 -9.343 12.984 1.00 98.00 105 ASN A CA 1
ATOM 830 C C . ASN A 1 105 ? -19.800 -8.338 11.929 1.00 98.00 105 ASN A C 1
ATOM 832 O O . ASN A 1 105 ? -21.002 -8.070 11.849 1.00 98.00 105 ASN A O 1
ATOM 836 N N . ALA A 1 106 ? -18.880 -7.794 11.132 1.00 98.06 106 ALA A N 1
ATOM 837 C CA . ALA A 1 106 ? -19.174 -6.840 10.071 1.00 98.06 106 ALA A CA 1
ATOM 838 C C . ALA A 1 106 ? -20.039 -7.397 8.926 1.00 98.06 106 ALA A C 1
ATOM 840 O O . ALA A 1 106 ? -20.803 -6.632 8.342 1.00 98.06 106 ALA A O 1
ATOM 841 N N . GLU A 1 107 ? -20.023 -8.708 8.655 1.00 97.75 107 GLU A N 1
ATOM 842 C CA . GLU A 1 107 ? -20.869 -9.351 7.624 1.00 97.75 107 GLU A CA 1
ATOM 843 C C . GLU A 1 107 ? -22.370 -9.205 7.898 1.00 97.75 107 GLU A C 1
ATOM 845 O O . GLU A 1 107 ? -23.193 -9.370 7.001 1.00 97.75 107 GLU A O 1
ATOM 850 N N . VAL A 1 108 ? -22.748 -8.893 9.141 1.00 97.38 108 VAL A N 1
ATOM 851 C CA . VAL A 1 108 ? -24.143 -8.607 9.504 1.00 97.38 108 VAL A CA 1
ATOM 852 C C . VAL A 1 108 ? -24.596 -7.249 8.955 1.00 97.38 108 VAL A C 1
ATOM 854 O O . VAL A 1 108 ? -25.788 -7.043 8.732 1.00 97.38 108 VAL A O 1
ATOM 857 N N . PHE A 1 109 ? -23.660 -6.322 8.745 1.00 96.88 109 PHE A N 1
ATOM 858 C CA . PHE A 1 109 ? -23.936 -4.937 8.361 1.00 96.88 109 PHE A CA 1
ATOM 859 C C . PHE A 1 109 ? -23.577 -4.648 6.905 1.00 96.88 109 PHE A C 1
ATOM 861 O O . PHE A 1 109 ? -24.232 -3.818 6.275 1.00 96.88 109 PHE A O 1
ATOM 868 N N . PHE A 1 110 ? -22.557 -5.322 6.371 1.00 97.50 110 PHE A N 1
ATOM 869 C CA . PHE A 1 110 ? -21.979 -5.019 5.067 1.00 97.50 110 PHE A CA 1
ATOM 870 C C . PHE A 1 110 ? -21.913 -6.253 4.172 1.00 97.50 110 PHE A C 1
ATOM 872 O O . PHE A 1 110 ? -21.714 -7.376 4.638 1.00 97.50 110 PHE A O 1
ATOM 879 N N . LYS A 1 111 ? -22.048 -6.038 2.861 1.00 97.12 111 LYS A N 1
ATOM 880 C CA . LYS A 1 111 ? -21.764 -7.076 1.867 1.00 97.12 111 LYS A CA 1
ATOM 881 C C . LYS A 1 111 ? -20.269 -7.128 1.602 1.00 97.12 111 LYS A C 1
ATOM 883 O O . LYS A 1 111 ? -19.614 -6.092 1.565 1.00 97.12 111 LYS A O 1
ATOM 888 N N . ARG A 1 112 ? -19.758 -8.326 1.318 1.00 95.88 112 ARG A N 1
ATOM 889 C CA . ARG A 1 112 ? -18.327 -8.552 1.100 1.00 95.88 112 ARG A CA 1
ATOM 890 C C . ARG A 1 112 ? -17.720 -7.594 0.075 1.00 95.88 112 ARG A C 1
ATOM 892 O O . ARG A 1 112 ? -16.755 -6.939 0.413 1.00 95.88 112 ARG A O 1
ATOM 899 N N . GLU A 1 113 ? -18.304 -7.459 -1.114 1.00 94.44 113 GLU A N 1
ATOM 900 C CA . GLU A 1 113 ? -17.681 -6.771 -2.265 1.00 94.44 113 GLU A CA 1
ATOM 901 C C . GLU A 1 113 ? -18.034 -5.274 -2.407 1.00 94.44 113 GLU A C 1
ATOM 903 O O . GLU A 1 113 ? -17.620 -4.635 -3.373 1.00 94.44 113 GLU A O 1
ATOM 908 N N . ASP A 1 114 ? -18.813 -4.698 -1.485 1.00 96.44 114 ASP A N 1
ATOM 909 C CA . ASP A 1 114 ? -19.204 -3.283 -1.569 1.00 96.44 114 ASP A CA 1
ATOM 910 C C . ASP A 1 114 ? -18.030 -2.352 -1.186 1.00 96.44 114 ASP A C 1
ATOM 912 O O . ASP A 1 114 ? -17.070 -2.768 -0.533 1.00 96.44 114 ASP A O 1
ATOM 916 N N . GLN A 1 115 ? -18.093 -1.064 -1.560 1.00 96.44 115 GLN A N 1
ATOM 917 C CA . GLN A 1 115 ? -17.060 -0.090 -1.163 1.00 96.44 115 GLN A CA 1
ATOM 918 C C . GLN A 1 115 ? -16.962 0.036 0.365 1.00 96.44 115 GLN A C 1
ATOM 920 O O . GLN A 1 115 ? -15.865 0.069 0.908 1.00 96.44 115 GLN A O 1
ATOM 925 N N . VAL A 1 116 ? -18.100 0.065 1.067 1.00 97.50 116 VAL A N 1
ATOM 926 C CA . VAL A 1 116 ? -18.155 -0.210 2.510 1.00 97.50 116 VAL A CA 1
ATOM 92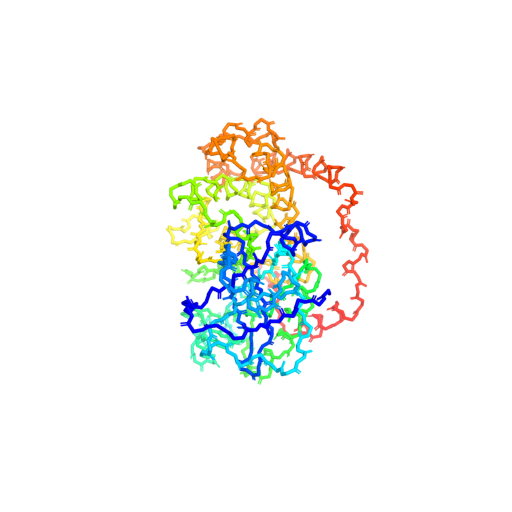7 C C . VAL A 1 116 ? -18.560 -1.667 2.667 1.00 97.50 116 VAL A C 1
ATOM 929 O O . VAL A 1 116 ? -19.745 -1.993 2.575 1.00 97.50 116 VAL A O 1
ATOM 932 N N . GLY A 1 117 ? -17.573 -2.536 2.842 1.00 97.56 117 GLY A N 1
ATOM 933 C CA . GLY A 1 117 ? -17.772 -3.975 2.834 1.00 97.56 117 GLY A CA 1
ATOM 934 C C . GLY A 1 117 ? -17.285 -4.671 4.095 1.00 97.56 117 GLY A C 1
ATOM 935 O O . GLY A 1 117 ? -17.085 -4.058 5.146 1.00 97.56 117 GLY A O 1
ATOM 936 N N . SER A 1 118 ? -17.099 -5.980 3.977 1.00 97.88 118 SER A N 1
ATOM 937 C CA . SER A 1 118 ? -16.512 -6.822 5.017 1.00 97.88 118 SER A CA 1
ATOM 938 C C . SER A 1 118 ? -15.434 -7.746 4.451 1.00 97.88 118 SER A C 1
ATOM 940 O O . SER A 1 118 ? -15.532 -8.181 3.300 1.00 97.88 118 SER A O 1
ATOM 942 N N . ASP A 1 119 ? -14.441 -8.077 5.279 1.00 96.06 119 ASP A N 1
ATOM 943 C CA . ASP A 1 119 ? -13.576 -9.250 5.105 1.00 96.06 119 ASP A CA 1
ATOM 944 C C . ASP A 1 119 ? -13.680 -10.133 6.353 1.00 96.06 119 ASP A C 1
ATOM 946 O O . ASP A 1 119 ? -13.110 -9.862 7.416 1.00 96.06 119 ASP A O 1
ATOM 950 N N . GLY A 1 120 ? -14.529 -11.159 6.255 1.00 95.56 120 GLY A N 1
ATOM 951 C CA . GLY A 1 120 ? -14.948 -11.945 7.411 1.00 95.56 120 GLY A CA 1
ATOM 952 C C . GLY A 1 120 ? -15.487 -11.035 8.527 1.00 95.56 120 GLY A C 1
ATOM 953 O O . GLY A 1 120 ? -16.298 -10.151 8.257 1.00 95.56 120 GLY A O 1
ATOM 954 N N . PRO A 1 121 ? -15.047 -11.190 9.789 1.00 96.44 121 PRO A N 1
ATOM 955 C CA . PRO A 1 121 ? -15.611 -10.435 10.905 1.00 96.44 121 PRO A CA 1
ATOM 956 C C . PRO A 1 121 ? -15.303 -8.927 10.886 1.00 96.44 121 PRO A C 1
ATOM 958 O O . PRO A 1 121 ? -15.873 -8.201 11.705 1.00 96.44 121 PRO A O 1
ATOM 961 N N . LEU A 1 122 ? -14.414 -8.455 10.008 1.00 98.00 122 LEU A N 1
ATOM 962 C CA . LEU A 1 122 ? -13.942 -7.070 9.948 1.00 98.00 122 LEU A CA 1
ATOM 963 C C . LEU A 1 122 ? -14.692 -6.273 8.886 1.00 98.00 122 LEU A C 1
ATOM 965 O O . LEU A 1 122 ? -15.071 -6.808 7.845 1.00 98.00 122 LEU A O 1
ATOM 969 N N . GLY A 1 123 ? -14.903 -4.984 9.147 1.00 98.19 123 GLY A N 1
ATOM 970 C CA . GLY A 1 123 ? -15.325 -4.053 8.106 1.00 98.19 123 GLY A CA 1
ATOM 971 C C . GLY A 1 123 ? -14.123 -3.672 7.249 1.00 98.19 123 GLY A C 1
ATOM 972 O O . GLY A 1 123 ? -13.020 -3.573 7.778 1.00 98.19 123 GLY A O 1
ATOM 973 N N . GLU A 1 124 ? -14.330 -3.434 5.959 1.00 98.25 124 GLU A N 1
ATOM 974 C CA . GLU A 1 124 ? -13.279 -3.023 5.022 1.00 98.25 124 GLU A CA 1
ATOM 975 C C . GLU A 1 124 ? -13.773 -1.842 4.177 1.00 98.25 124 GLU A C 1
ATOM 977 O O . GLU A 1 124 ? -14.928 -1.813 3.742 1.00 98.25 124 GLU A O 1
ATOM 982 N N . LEU A 1 125 ? -12.920 -0.836 3.978 1.00 98.25 125 LEU A N 1
ATOM 983 C CA . LEU A 1 125 ? -13.216 0.328 3.139 1.00 98.25 125 LEU A CA 1
ATOM 984 C C . LEU A 1 125 ? -12.437 0.224 1.833 1.00 98.25 125 LEU A C 1
ATOM 986 O O . LEU A 1 125 ? -11.221 0.185 1.874 1.00 98.25 125 LEU A O 1
ATOM 990 N N . ARG A 1 126 ? -13.102 0.259 0.680 1.00 98.06 126 ARG A N 1
ATOM 991 C CA . ARG A 1 126 ? -12.478 0.142 -0.649 1.00 98.06 126 ARG A CA 1
ATOM 992 C C . ARG A 1 126 ? -12.721 1.413 -1.466 1.00 98.06 126 ARG A C 1
ATOM 994 O O . ARG A 1 126 ? -13.605 1.426 -2.326 1.00 98.06 126 ARG A O 1
ATOM 1001 N N . PRO A 1 127 ? -12.019 2.519 -1.157 1.00 97.31 127 PRO A N 1
ATOM 1002 C CA . PRO A 1 127 ? -12.127 3.747 -1.934 1.00 97.31 127 PRO A CA 1
ATOM 1003 C C . PRO A 1 127 ? -11.657 3.536 -3.376 1.00 97.31 127 PRO A C 1
ATOM 1005 O O . PRO A 1 127 ? -10.810 2.686 -3.656 1.00 97.31 127 PRO A O 1
ATOM 1008 N N . ASP A 1 128 ? -12.149 4.375 -4.286 1.00 96.06 128 ASP A N 1
ATOM 1009 C CA . ASP A 1 128 ? -11.594 4.436 -5.636 1.00 96.06 128 ASP A CA 1
ATOM 1010 C C . ASP A 1 128 ? -10.101 4.793 -5.582 1.00 96.06 128 ASP A C 1
ATOM 1012 O O . ASP A 1 128 ? -9.663 5.630 -4.782 1.00 96.06 128 ASP A O 1
ATOM 1016 N N . TYR A 1 129 ? -9.311 4.166 -6.453 1.00 95.44 129 TYR A N 1
ATOM 1017 C CA . TYR A 1 129 ? -7.878 4.431 -6.562 1.00 95.44 129 TYR A CA 1
ATOM 1018 C C . TYR A 1 129 ? -7.595 5.877 -7.009 1.00 95.44 129 TYR A C 1
ATOM 1020 O O . TYR A 1 129 ? -8.457 6.589 -7.524 1.00 95.44 129 TYR A O 1
ATOM 1028 N N . SER A 1 130 ? -6.344 6.301 -6.860 1.00 93.81 130 SER A N 1
ATOM 1029 C CA . SER A 1 130 ? -5.861 7.624 -7.252 1.00 93.81 130 SER A CA 1
ATOM 1030 C C . SER A 1 130 ? -4.477 7.529 -7.898 1.00 93.81 130 SER A C 1
ATOM 1032 O O . SER A 1 130 ? -3.770 6.532 -7.759 1.00 93.81 130 SER A O 1
ATOM 1034 N N . ASP A 1 131 ? -4.070 8.571 -8.616 1.00 90.31 131 ASP A N 1
ATOM 1035 C CA . ASP A 1 131 ? -2.684 8.771 -9.063 1.00 90.31 131 ASP A CA 1
ATOM 1036 C C . ASP A 1 131 ? -1.837 9.537 -8.033 1.00 90.31 131 ASP A C 1
ATOM 1038 O O . ASP A 1 131 ? -0.630 9.691 -8.202 1.00 90.31 131 ASP A O 1
ATOM 1042 N N . THR A 1 132 ? -2.457 9.995 -6.942 1.00 91.31 132 THR A N 1
ATOM 1043 C CA . THR A 1 132 ? -1.784 10.661 -5.826 1.00 91.31 132 THR A CA 1
ATOM 1044 C C . THR A 1 132 ? -2.293 10.152 -4.473 1.00 91.31 132 THR A C 1
ATOM 1046 O O . THR A 1 132 ? -3.497 9.911 -4.321 1.00 91.31 132 THR A O 1
ATOM 1049 N N . PRO A 1 133 ? -1.427 10.068 -3.444 1.00 94.94 133 PRO A N 1
ATOM 1050 C CA . PRO A 1 133 ? -1.842 9.740 -2.079 1.00 94.94 133 PRO A CA 1
ATOM 1051 C C . PRO A 1 133 ? -2.955 10.653 -1.548 1.00 94.94 133 PRO A C 1
ATOM 1053 O O . PRO A 1 133 ? -3.917 10.171 -0.963 1.00 94.94 133 PRO A O 1
ATOM 1056 N N . GLN A 1 134 ? -2.872 11.962 -1.819 1.00 93.88 134 GLN A N 1
ATOM 1057 C CA . GLN A 1 134 ? -3.875 12.932 -1.368 1.00 93.88 134 GLN A CA 1
ATOM 1058 C C . GLN A 1 134 ? -5.257 12.683 -1.981 1.00 93.88 134 GLN A C 1
ATOM 1060 O O . GLN A 1 134 ? -6.258 12.757 -1.270 1.00 93.88 134 GLN A O 1
ATOM 1065 N N . GLY A 1 135 ? -5.320 12.365 -3.279 1.00 93.94 135 GLY A N 1
ATOM 1066 C CA . GLY A 1 135 ? -6.583 11.999 -3.921 1.00 93.94 135 GLY A CA 1
ATOM 1067 C C . GLY A 1 135 ? -7.195 10.739 -3.304 1.00 93.94 135 GLY A C 1
ATOM 1068 O O . GLY A 1 135 ? -8.396 10.708 -3.048 1.00 93.94 135 GLY A O 1
ATOM 1069 N N . LEU A 1 136 ? -6.369 9.744 -2.958 1.00 96.94 136 LEU A N 1
ATOM 1070 C CA . LEU A 1 136 ? -6.843 8.528 -2.293 1.00 96.94 136 LEU A CA 1
ATOM 1071 C C . LEU A 1 136 ? -7.380 8.815 -0.883 1.00 96.94 136 LEU A C 1
ATOM 1073 O O . LEU A 1 136 ? -8.420 8.280 -0.508 1.00 96.94 136 LEU A O 1
ATOM 1077 N N . VAL A 1 137 ? -6.728 9.697 -0.117 1.00 96.25 137 VAL A N 1
ATOM 1078 C CA . VAL A 1 137 ? -7.236 10.132 1.197 1.00 96.25 137 VAL A CA 1
ATOM 1079 C C . VAL A 1 137 ? -8.576 10.847 1.073 1.00 96.25 137 VAL A C 1
ATOM 1081 O O . VAL A 1 137 ? -9.464 10.604 1.890 1.00 96.25 137 VAL A O 1
ATOM 1084 N N . THR A 1 138 ? -8.766 11.680 0.050 1.00 94.19 138 THR A N 1
ATOM 1085 C CA . THR A 1 138 ? -10.069 12.303 -0.228 1.00 94.19 138 THR A CA 1
ATOM 1086 C C . THR A 1 138 ? -11.136 11.246 -0.525 1.00 94.19 138 THR A C 1
ATOM 1088 O O . THR A 1 138 ? -12.204 11.273 0.088 1.00 94.19 138 THR A O 1
ATOM 1091 N N . ASN A 1 139 ? -10.838 10.270 -1.390 1.00 95.69 139 ASN A N 1
ATOM 1092 C CA . ASN A 1 139 ? -11.764 9.181 -1.721 1.00 95.69 139 ASN A CA 1
ATOM 1093 C C . ASN A 1 139 ? -12.142 8.359 -0.478 1.00 95.69 139 ASN A C 1
ATOM 1095 O O . ASN A 1 139 ? -13.319 8.084 -0.244 1.00 95.69 139 ASN A O 1
ATOM 1099 N N . LEU A 1 140 ? -11.159 8.031 0.365 1.00 96.25 140 LEU A N 1
ATOM 1100 C CA . LEU A 1 140 ? -11.377 7.326 1.626 1.00 96.25 140 LEU A CA 1
ATOM 1101 C C . LEU A 1 140 ? -12.202 8.155 2.621 1.00 96.25 140 LEU A C 1
ATOM 1103 O O . LEU A 1 140 ? -13.101 7.620 3.262 1.00 96.25 140 LEU A O 1
ATOM 1107 N N . SER A 1 141 ? -11.951 9.463 2.718 1.00 93.62 141 SER A N 1
ATOM 1108 C CA . SER A 1 141 ? -12.708 10.369 3.595 1.00 93.62 141 SER A CA 1
ATOM 1109 C C . SER A 1 141 ? -14.193 10.389 3.230 1.00 93.62 141 SER A C 1
ATOM 1111 O O . SER A 1 141 ? -15.050 10.279 4.106 1.00 93.62 141 SER A O 1
ATOM 1113 N N . ASN A 1 142 ? -14.503 10.462 1.933 1.00 92.44 142 ASN A N 1
ATOM 1114 C CA . ASN A 1 142 ? -15.879 10.424 1.434 1.00 92.44 142 ASN A CA 1
ATOM 1115 C C . ASN A 1 142 ? -16.581 9.108 1.797 1.00 92.44 142 ASN A C 1
ATOM 1117 O O . ASN A 1 142 ? -17.758 9.099 2.159 1.00 92.44 142 ASN A O 1
ATOM 1121 N N . LEU A 1 143 ? -15.844 7.999 1.753 1.00 94.94 143 LEU A N 1
ATOM 1122 C CA . LEU A 1 143 ? -16.357 6.684 2.115 1.00 94.94 143 LEU A CA 1
ATOM 1123 C C . LEU A 1 143 ? -16.576 6.533 3.632 1.00 94.94 143 LEU A C 1
ATOM 1125 O O . LEU A 1 143 ? -17.569 5.958 4.070 1.00 94.94 143 LEU A O 1
ATOM 1129 N N . ILE A 1 144 ? -15.704 7.118 4.457 1.00 93.06 144 ILE A N 1
ATOM 1130 C CA . ILE A 1 144 ? -15.891 7.172 5.917 1.00 93.06 144 ILE A CA 1
ATOM 1131 C C . ILE A 1 144 ? -17.130 8.001 6.285 1.00 93.06 144 ILE A C 1
ATOM 1133 O O . ILE A 1 144 ? -17.852 7.647 7.218 1.00 93.06 144 ILE A O 1
ATOM 1137 N N . LEU A 1 145 ? -17.418 9.086 5.560 1.00 90.31 145 LEU A N 1
ATOM 1138 C CA . LEU A 1 145 ? -18.645 9.857 5.779 1.00 90.31 145 LEU A CA 1
ATOM 1139 C C . LEU A 1 145 ? -19.899 9.013 5.510 1.00 90.31 145 LEU A C 1
ATOM 1141 O O . LEU A 1 145 ? -20.862 9.088 6.279 1.00 90.31 145 LEU A O 1
ATOM 1145 N N . SER A 1 146 ? -19.886 8.186 4.459 1.00 91.56 146 SER A N 1
ATOM 1146 C CA . SER A 1 146 ? -21.026 7.330 4.122 1.00 91.56 146 SER A CA 1
ATOM 1147 C C . SER A 1 146 ? -21.193 6.156 5.093 1.00 91.56 146 SER A C 1
ATOM 1149 O O . SER A 1 146 ? -22.333 5.797 5.392 1.00 91.56 146 SER A O 1
ATOM 1151 N N . LEU A 1 147 ? -20.104 5.625 5.669 1.00 93.06 147 LEU A N 1
ATOM 1152 C CA . LEU A 1 147 ? -20.106 4.537 6.663 1.00 93.06 147 LEU A CA 1
ATOM 1153 C C . LEU A 1 147 ? -21.121 4.760 7.799 1.00 93.06 147 LEU A C 1
ATOM 1155 O O . LEU A 1 147 ? -21.832 3.836 8.196 1.00 93.06 147 LEU A O 1
ATOM 1159 N N . ASN A 1 148 ? -21.244 5.995 8.293 1.00 85.38 148 ASN A N 1
ATOM 1160 C CA . ASN A 1 148 ? -22.168 6.332 9.382 1.00 85.38 148 ASN A CA 1
ATOM 1161 C C . ASN A 1 148 ? -23.645 6.106 9.030 1.00 85.38 148 ASN A C 1
ATOM 1163 O O . ASN A 1 148 ? -24.455 5.879 9.926 1.00 85.38 148 ASN A O 1
ATOM 1167 N N . SER A 1 149 ? -24.006 6.157 7.746 1.00 90.62 149 SER A N 1
ATOM 1168 C CA . SER A 1 149 ? -25.381 5.909 7.296 1.00 90.62 149 SER A CA 1
ATOM 1169 C C . SER A 1 149 ? -25.774 4.429 7.346 1.00 90.62 149 SER A C 1
ATOM 1171 O O . SER A 1 149 ? -26.959 4.117 7.441 1.00 90.62 149 SER A O 1
ATOM 1173 N N . PHE A 1 150 ? -24.790 3.524 7.341 1.00 90.38 150 PHE A N 1
ATOM 1174 C CA . PHE A 1 150 ? -25.008 2.076 7.378 1.00 90.38 150 PHE A CA 1
ATOM 1175 C C . PHE A 1 150 ? -25.082 1.512 8.800 1.00 90.38 150 PHE A C 1
ATOM 1177 O O . PHE A 1 150 ? -25.579 0.405 9.005 1.00 90.38 150 PHE A O 1
ATOM 1184 N N . LEU A 1 151 ? -24.570 2.244 9.792 1.00 94.56 151 LEU A N 1
ATOM 1185 C CA . LEU A 1 151 ? -24.392 1.725 11.142 1.00 94.56 151 LEU A CA 1
ATOM 1186 C C . LEU A 1 151 ? -25.511 2.165 12.097 1.00 94.56 151 LEU A C 1
ATOM 1188 O O . LEU A 1 151 ? -25.856 3.348 12.158 1.00 94.56 151 LEU A O 1
ATOM 1192 N N . PRO A 1 152 ? -26.052 1.246 12.921 1.00 95.56 152 PRO A N 1
ATOM 1193 C CA . PRO A 1 152 ? -26.930 1.624 14.020 1.00 95.56 152 PRO A CA 1
ATOM 1194 C C . PRO A 1 152 ? -26.247 2.585 14.999 1.00 95.56 152 PRO A C 1
ATOM 1196 O O . PRO A 1 152 ? -25.032 2.558 15.195 1.00 95.56 152 PRO A O 1
ATOM 1199 N N . LYS A 1 153 ? -27.046 3.402 15.698 1.00 93.19 153 LYS A N 1
ATOM 1200 C CA . LYS A 1 153 ? -26.541 4.430 16.630 1.00 93.19 153 LYS A CA 1
ATOM 1201 C C . LYS A 1 153 ? -25.638 3.878 17.739 1.00 93.19 153 LYS A C 1
ATOM 1203 O O . LYS A 1 153 ? -24.772 4.606 18.230 1.00 93.19 153 LYS A O 1
ATOM 1208 N N . ASP A 1 154 ? -25.845 2.633 18.160 1.00 95.62 154 ASP A N 1
ATOM 1209 C CA . ASP A 1 154 ? -25.085 1.958 19.214 1.00 95.62 154 ASP A CA 1
ATOM 1210 C C . ASP A 1 154 ? -23.897 1.132 18.695 1.00 95.62 154 ASP A C 1
ATOM 1212 O O . ASP A 1 154 ? -23.202 0.513 19.499 1.00 95.62 154 ASP A O 1
ATOM 1216 N N . VAL A 1 155 ? -23.619 1.167 17.391 1.00 95.38 155 VAL A N 1
ATOM 1217 C CA . VAL A 1 155 ? -22.451 0.541 16.761 1.00 95.38 155 VAL A CA 1
ATOM 1218 C C . VAL A 1 155 ? -21.420 1.611 16.403 1.00 95.38 155 VAL A C 1
ATOM 1220 O O . VAL A 1 155 ? -21.755 2.762 16.121 1.00 95.38 155 VAL A O 1
ATOM 1223 N N . CYS A 1 156 ? -20.143 1.254 16.497 1.00 94.31 156 CYS A N 1
ATOM 1224 C CA . CYS A 1 156 ? -19.023 2.162 16.305 1.00 94.31 156 CYS A CA 1
ATOM 1225 C C . CYS A 1 156 ? -17.899 1.491 15.511 1.00 94.31 156 CYS A C 1
ATOM 1227 O O . CYS A 1 156 ? -17.458 0.422 15.938 1.00 94.31 156 CYS A O 1
ATOM 1229 N N . PRO A 1 157 ? -17.404 2.091 14.413 1.00 96.19 157 PRO A N 1
ATOM 1230 C CA . PRO A 1 157 ? -16.184 1.630 13.769 1.00 96.19 157 PRO A CA 1
ATOM 1231 C C . PRO A 1 157 ? -14.952 2.002 14.604 1.00 96.19 157 PRO A C 1
ATOM 1233 O O . PRO A 1 157 ? -14.893 3.059 15.236 1.00 96.19 157 PRO A O 1
ATOM 1236 N N . LEU A 1 158 ? -13.949 1.133 14.621 1.00 94.56 158 LEU A N 1
ATOM 1237 C CA . LEU A 1 158 ? -12.752 1.283 15.434 1.00 94.56 158 LEU A CA 1
ATOM 1238 C C . LEU A 1 158 ? -11.518 0.825 14.646 1.00 94.56 158 LEU A C 1
ATOM 1240 O O . LEU A 1 158 ? -11.351 -0.361 14.373 1.00 94.56 158 LEU A O 1
ATOM 1244 N N . ALA A 1 159 ? -10.650 1.782 14.316 1.00 95.00 159 ALA A N 1
ATOM 1245 C CA . ALA A 1 159 ? -9.363 1.550 13.668 1.00 95.00 159 ALA A CA 1
ATOM 1246 C C . ALA A 1 159 ? -8.315 1.132 14.709 1.00 95.00 159 ALA A C 1
ATOM 1248 O O . ALA A 1 159 ? -7.768 1.964 15.433 1.00 95.00 159 ALA A O 1
ATOM 1249 N N . LEU A 1 160 ? -8.070 -0.170 14.809 1.00 93.50 160 LEU A N 1
ATOM 1250 C CA . LEU A 1 160 ? -7.031 -0.773 15.644 1.00 93.50 160 LEU A CA 1
ATOM 1251 C C . LEU A 1 160 ? -6.405 -1.909 14.864 1.00 93.50 160 LEU A C 1
ATOM 1253 O O . LEU A 1 160 ? -7.120 -2.595 14.152 1.00 93.50 160 LEU A O 1
ATOM 1257 N N . SER A 1 161 ? -5.126 -2.183 15.063 1.00 94.25 161 SER A N 1
ATOM 1258 C CA . SER A 1 161 ? -4.463 -3.301 14.387 1.00 94.25 161 SER A CA 1
ATOM 1259 C C . SER A 1 161 ? -4.749 -4.661 15.028 1.00 94.25 161 SER A C 1
ATOM 1261 O O . SER A 1 161 ? -4.631 -5.688 14.365 1.00 94.25 161 SER A O 1
ATOM 1263 N N . TYR A 1 162 ? -5.165 -4.697 16.297 1.00 93.94 162 TYR A N 1
ATOM 1264 C CA . TYR A 1 162 ? -5.597 -5.921 16.968 1.00 93.94 162 TYR A CA 1
ATOM 1265 C C . TYR A 1 162 ? -6.678 -5.640 18.019 1.00 93.94 162 TYR A C 1
ATOM 1267 O O . TYR A 1 162 ? -6.641 -4.641 18.738 1.00 93.94 162 TYR A O 1
ATOM 1275 N N . ASN A 1 163 ? -7.659 -6.540 18.126 1.00 92.62 163 ASN A N 1
ATOM 1276 C CA . ASN A 1 163 ? -8.710 -6.477 19.137 1.00 92.62 163 ASN A CA 1
ATOM 1277 C C . ASN A 1 163 ? -9.304 -7.870 19.405 1.00 92.62 163 ASN A C 1
ATOM 1279 O O . ASN A 1 163 ? -9.792 -8.530 18.493 1.00 92.62 163 ASN A O 1
ATOM 1283 N N . LYS A 1 164 ? -9.294 -8.311 20.672 1.00 90.69 164 LYS A N 1
ATOM 1284 C CA . LYS A 1 164 ? -9.921 -9.570 21.137 1.00 90.69 164 LYS A CA 1
ATOM 1285 C C . LYS A 1 164 ? -9.599 -10.814 20.278 1.00 90.69 164 LYS A C 1
ATOM 1287 O O . LYS A 1 164 ? -10.477 -11.629 20.022 1.00 90.69 164 LYS A O 1
ATOM 1292 N N . GLY A 1 165 ? -8.339 -10.980 19.873 1.00 91.12 165 GLY A N 1
ATOM 1293 C CA . GLY A 1 165 ? -7.884 -12.156 19.114 1.00 91.12 165 GLY A CA 1
ATOM 1294 C C . GLY A 1 165 ? -7.997 -12.022 17.597 1.00 91.12 165 GLY A C 1
ATOM 1295 O O . GLY A 1 165 ? -7.575 -12.926 16.890 1.00 91.12 165 GLY A O 1
ATOM 1296 N N . LEU A 1 166 ? -8.524 -10.904 17.100 1.00 93.44 166 LEU A N 1
ATOM 1297 C CA . LEU A 1 166 ? -8.593 -10.587 15.678 1.00 93.44 166 LEU A CA 1
ATOM 1298 C C . LEU A 1 166 ? -7.558 -9.511 15.338 1.00 93.44 166 LEU A C 1
ATOM 1300 O O . LEU A 1 166 ? -7.329 -8.599 16.137 1.00 93.44 166 LEU A O 1
ATOM 1304 N N . CYS A 1 167 ? -6.956 -9.605 14.156 1.00 94.62 167 CYS A N 1
ATOM 1305 C CA . CYS A 1 167 ? -6.057 -8.590 13.603 1.00 94.62 167 CYS A CA 1
ATOM 1306 C C . CYS A 1 167 ? -6.779 -7.814 12.508 1.00 94.62 167 CYS A C 1
ATOM 1308 O O . CYS A 1 167 ? -7.613 -8.404 11.839 1.00 94.62 167 CYS A O 1
ATOM 1310 N N . SER A 1 168 ? -6.436 -6.543 12.309 1.00 95.38 168 SER A N 1
ATOM 1311 C CA . SER A 1 168 ? -6.862 -5.786 11.131 1.00 95.38 168 SER A CA 1
ATOM 1312 C C . SER A 1 168 ? -5.660 -5.175 10.404 1.00 95.38 168 SER A C 1
ATOM 1314 O O . SER A 1 168 ? -4.635 -4.840 11.020 1.00 95.38 168 SER A O 1
ATOM 1316 N N . GLY A 1 169 ? -5.751 -5.071 9.085 1.00 95.69 169 GLY A N 1
ATOM 1317 C CA . GLY A 1 169 ? -4.728 -4.536 8.202 1.00 95.69 169 GLY A CA 1
ATOM 1318 C C . GLY A 1 169 ? -5.075 -3.181 7.594 1.00 95.69 169 GLY A C 1
ATOM 1319 O O . GLY A 1 169 ? -6.210 -2.713 7.607 1.00 95.69 169 GLY A O 1
ATOM 1320 N N . PHE A 1 170 ? -4.046 -2.539 7.055 1.00 97.44 170 PHE A N 1
ATOM 1321 C CA . PHE A 1 170 ? -4.185 -1.432 6.121 1.00 97.44 170 PHE A CA 1
ATOM 1322 C C . PHE A 1 170 ? -3.415 -1.826 4.865 1.00 97.44 170 PHE A C 1
ATOM 1324 O O . PHE A 1 170 ? -2.221 -1.525 4.764 1.00 97.44 170 PHE A O 1
ATOM 1331 N N . HIS A 1 171 ? -4.047 -2.551 3.935 1.00 97.69 171 HIS A N 1
ATOM 1332 C CA . HIS A 1 171 ? -3.320 -2.963 2.737 1.00 97.69 171 HIS A CA 1
ATOM 1333 C C . HIS A 1 171 ? -3.253 -1.809 1.751 1.00 97.69 171 HIS A C 1
ATOM 1335 O O . HIS A 1 171 ? -4.194 -1.042 1.529 1.00 97.69 171 HIS A O 1
ATOM 1341 N N . VAL A 1 172 ? -2.053 -1.633 1.214 1.00 98.38 172 VAL A N 1
ATOM 1342 C CA . VAL A 1 172 ? -1.753 -0.594 0.241 1.00 98.38 172 VAL A CA 1
ATOM 1343 C C . VAL A 1 172 ? -1.652 -1.272 -1.111 1.00 98.38 172 VAL A C 1
ATOM 1345 O O . VAL A 1 172 ? -0.829 -2.164 -1.306 1.00 98.38 172 VAL A O 1
ATOM 1348 N N . HIS A 1 173 ? -2.483 -0.840 -2.050 1.00 97.88 173 HIS A N 1
ATOM 1349 C CA . HIS A 1 173 ? -2.505 -1.356 -3.411 1.00 97.88 173 HIS A CA 1
ATOM 1350 C C . HIS A 1 173 ? -1.697 -0.433 -4.309 1.00 97.88 173 HIS A C 1
ATOM 1352 O O . HIS A 1 173 ? -1.985 0.755 -4.409 1.00 97.88 173 HIS A O 1
ATOM 1358 N N . LEU A 1 174 ? -0.690 -0.974 -4.981 1.00 96.94 174 LEU A N 1
ATOM 1359 C CA . LEU A 1 174 ? 0.188 -0.240 -5.887 1.00 96.94 174 LEU A CA 1
ATOM 1360 C C . LEU A 1 174 ? -0.007 -0.785 -7.298 1.00 96.94 174 LEU A C 1
ATOM 1362 O O . LEU A 1 174 ? 0.347 -1.931 -7.579 1.00 96.94 174 LEU A O 1
ATOM 1366 N N . GLY A 1 175 ? -0.605 0.019 -8.174 1.00 93.69 175 GLY A N 1
ATOM 1367 C CA . GLY A 1 175 ? -0.797 -0.335 -9.577 1.00 93.69 175 GLY A CA 1
ATOM 1368 C C . GLY A 1 175 ? 0.438 0.019 -10.393 1.00 93.69 175 GLY A C 1
ATOM 1369 O O . GLY A 1 175 ? 0.775 1.198 -10.506 1.00 93.69 175 GLY A O 1
ATOM 1370 N N . PHE A 1 176 ? 1.103 -0.993 -10.951 1.00 89.56 176 PHE A N 1
ATOM 1371 C CA . PHE A 1 176 ? 2.359 -0.819 -11.681 1.00 89.56 176 PHE A CA 1
ATOM 1372 C C . PHE A 1 176 ? 2.153 -0.502 -13.168 1.00 89.56 176 PHE A C 1
ATOM 1374 O O . PHE A 1 176 ? 1.167 -0.953 -13.762 1.00 89.56 176 PHE A O 1
ATOM 1381 N N . PRO A 1 177 ? 3.123 0.196 -13.790 1.00 82.56 177 PRO A N 1
ATOM 1382 C CA . PRO A 1 177 ? 3.296 0.187 -15.236 1.00 82.56 177 PRO A CA 1
ATOM 1383 C C . PRO A 1 177 ? 3.317 -1.249 -15.778 1.00 82.56 177 PRO A C 1
ATOM 1385 O O . PRO A 1 177 ? 3.866 -2.169 -15.161 1.00 82.56 177 PRO A O 1
ATOM 1388 N N . ILE A 1 178 ? 2.690 -1.455 -16.931 1.00 76.62 178 ILE A N 1
ATOM 1389 C CA . ILE A 1 178 ? 2.473 -2.787 -17.506 1.00 76.62 178 ILE A CA 1
ATOM 1390 C C . ILE A 1 178 ? 3.772 -3.437 -17.991 1.00 76.62 178 ILE A C 1
ATOM 1392 O O . ILE A 1 178 ? 3.884 -4.662 -18.040 1.00 76.62 178 ILE A O 1
ATOM 1396 N N . GLU A 1 179 ? 4.766 -2.614 -18.291 1.00 79.81 179 GLU A N 1
ATOM 1397 C CA . GLU A 1 179 ? 6.121 -2.969 -18.682 1.00 79.81 179 GLU A CA 1
ATOM 1398 C C . GLU A 1 179 ? 6.755 -3.866 -17.609 1.00 79.81 179 GLU A C 1
ATOM 1400 O O . GLU A 1 179 ? 7.314 -4.913 -17.921 1.00 79.81 179 GLU A O 1
ATOM 1405 N N . ILE A 1 180 ? 6.546 -3.543 -16.327 1.00 81.75 180 ILE A N 1
ATOM 1406 C CA . ILE A 1 180 ? 7.053 -4.307 -15.172 1.00 81.75 180 ILE A CA 1
ATOM 1407 C C . ILE A 1 180 ? 6.397 -5.693 -15.065 1.00 81.75 180 ILE A C 1
ATOM 1409 O O . ILE A 1 180 ? 7.002 -6.657 -14.587 1.00 81.75 180 ILE A O 1
ATOM 1413 N N . LEU A 1 181 ? 5.148 -5.807 -15.509 1.00 79.62 181 LEU A N 1
ATOM 1414 C CA . LEU A 1 181 ? 4.346 -7.027 -15.399 1.00 79.62 181 LEU A CA 1
ATOM 1415 C C . LEU A 1 181 ? 4.427 -7.906 -16.654 1.00 79.62 181 LEU A C 1
ATOM 1417 O O . LEU A 1 181 ? 3.911 -9.020 -16.653 1.00 79.62 181 LEU A O 1
ATOM 1421 N N . SER A 1 182 ? 5.074 -7.423 -17.717 1.00 77.19 182 SER A N 1
ATOM 1422 C CA . SER A 1 182 ? 5.164 -8.117 -19.009 1.00 77.19 182 SER A CA 1
ATOM 1423 C C . SER A 1 182 ? 6.334 -9.106 -19.102 1.00 77.19 182 SER A C 1
ATOM 1425 O O . SER A 1 182 ? 6.483 -9.793 -20.114 1.00 77.19 182 SER A O 1
ATOM 1427 N N . PHE A 1 183 ? 7.165 -9.202 -18.062 1.00 80.00 183 PHE A N 1
ATOM 1428 C CA . PHE A 1 183 ? 8.293 -10.133 -18.002 1.00 80.00 183 PHE A CA 1
ATOM 1429 C C . PHE A 1 183 ? 7.880 -11.563 -17.635 1.00 80.00 183 PHE A C 1
ATOM 1431 O O . PHE A 1 183 ? 6.725 -11.859 -17.332 1.00 80.00 183 PHE A O 1
ATOM 1438 N N . ALA A 1 184 ? 8.859 -12.475 -17.661 1.00 80.56 184 ALA A N 1
ATOM 1439 C CA . ALA A 1 184 ? 8.680 -13.822 -17.137 1.00 80.56 184 ALA A CA 1
ATOM 1440 C C . ALA A 1 184 ? 8.212 -13.766 -15.675 1.00 80.56 184 ALA A C 1
ATOM 1442 O O . ALA A 1 184 ? 8.774 -13.021 -14.871 1.00 80.56 184 ALA A O 1
ATOM 1443 N N . ALA A 1 185 ? 7.221 -14.594 -15.330 1.00 84.12 185 ALA A N 1
ATOM 1444 C CA . ALA A 1 185 ? 6.581 -14.572 -14.015 1.00 84.12 185 ALA A CA 1
ATOM 1445 C C . ALA A 1 185 ? 7.594 -14.642 -12.856 1.00 84.12 185 ALA A C 1
ATOM 1447 O O . ALA A 1 185 ? 7.489 -13.871 -11.905 1.00 84.12 185 ALA A O 1
ATOM 1448 N N . ASP A 1 186 ? 8.618 -15.495 -12.960 1.00 90.88 186 ASP A N 1
ATOM 1449 C CA . ASP A 1 186 ? 9.665 -15.635 -11.938 1.00 90.88 186 ASP A CA 1
ATOM 1450 C C . ASP A 1 186 ? 10.472 -14.347 -11.718 1.00 90.88 186 ASP A C 1
ATOM 1452 O O . ASP A 1 186 ? 10.838 -14.022 -10.586 1.00 90.88 186 ASP A O 1
ATOM 1456 N N . ASP A 1 187 ? 10.757 -13.609 -12.789 1.00 92.81 187 ASP A N 1
ATOM 1457 C CA . ASP A 1 187 ? 11.519 -12.364 -12.727 1.00 92.81 187 ASP A CA 1
ATOM 1458 C C . ASP A 1 187 ? 10.658 -11.239 -12.146 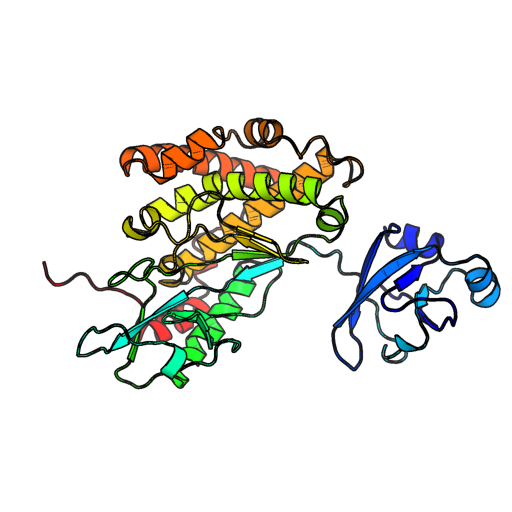1.00 92.81 187 ASP A C 1
ATOM 1460 O O . ASP A 1 187 ? 11.110 -10.524 -11.247 1.00 92.81 187 ASP A O 1
ATOM 1464 N N . THR A 1 188 ? 9.389 -11.152 -12.556 1.00 90.25 188 THR A N 1
ATOM 1465 C CA . THR A 1 188 ? 8.412 -10.245 -11.939 1.00 90.25 188 THR A CA 1
ATOM 1466 C C . THR A 1 188 ? 8.275 -10.536 -10.444 1.00 90.25 188 THR A C 1
ATOM 1468 O O . THR A 1 188 ? 8.392 -9.621 -9.634 1.00 90.25 188 THR A O 1
ATOM 1471 N N . HIS A 1 189 ? 8.125 -11.799 -10.036 1.00 92.69 189 HIS A N 1
ATOM 1472 C CA . HIS A 1 189 ? 8.032 -12.163 -8.620 1.00 92.69 189 HIS A CA 1
ATOM 1473 C C . HIS A 1 189 ? 9.287 -11.794 -7.823 1.00 92.69 189 HIS A C 1
ATOM 1475 O O . HIS A 1 189 ? 9.169 -11.297 -6.703 1.00 92.69 189 HIS A O 1
ATOM 1481 N N . LYS A 1 190 ? 10.494 -11.997 -8.367 1.00 95.81 190 LYS A N 1
ATOM 1482 C CA . LYS A 1 190 ? 11.744 -11.586 -7.697 1.00 95.81 190 LYS A CA 1
ATOM 1483 C C . LYS A 1 190 ? 11.824 -10.073 -7.527 1.00 95.81 190 LYS A C 1
ATOM 1485 O O . LYS A 1 190 ? 12.166 -9.610 -6.439 1.00 95.81 190 LYS A O 1
ATOM 1490 N N . PHE A 1 191 ? 11.482 -9.321 -8.569 1.00 96.06 191 PHE A N 1
ATOM 1491 C CA . PHE A 1 191 ? 11.469 -7.864 -8.529 1.00 96.06 191 PHE A CA 1
ATOM 1492 C C . PHE A 1 191 ? 10.448 -7.330 -7.516 1.00 96.06 191 PHE A C 1
ATOM 1494 O O . PHE A 1 191 ? 10.802 -6.535 -6.646 1.00 96.06 191 PHE A O 1
ATOM 1501 N N . ILE A 1 192 ? 9.213 -7.843 -7.549 1.00 96.12 192 ILE A N 1
ATOM 1502 C CA . ILE A 1 192 ? 8.163 -7.504 -6.579 1.00 96.12 192 ILE A CA 1
ATOM 1503 C C . ILE A 1 192 ? 8.600 -7.849 -5.157 1.00 96.12 192 ILE A C 1
ATOM 1505 O O . ILE A 1 192 ? 8.447 -7.039 -4.249 1.00 96.12 192 ILE A O 1
ATOM 1509 N N . ASN A 1 193 ? 9.221 -9.009 -4.952 1.00 96.69 193 ASN A N 1
ATOM 1510 C CA . ASN A 1 193 ? 9.752 -9.378 -3.648 1.00 96.69 193 ASN A CA 1
ATOM 1511 C C . ASN A 1 193 ? 10.815 -8.373 -3.166 1.00 96.69 193 ASN A C 1
ATOM 1513 O O . ASN A 1 193 ? 10.832 -8.009 -1.996 1.00 96.69 193 ASN A O 1
ATOM 1517 N N . ASN A 1 194 ? 11.691 -7.884 -4.048 1.00 97.50 194 ASN A N 1
ATOM 1518 C CA . ASN A 1 194 ? 12.663 -6.850 -3.684 1.00 97.50 194 ASN A CA 1
ATOM 1519 C C . ASN A 1 194 ? 11.973 -5.531 -3.298 1.00 97.50 194 ASN A C 1
ATOM 1521 O O . ASN A 1 194 ? 12.332 -4.965 -2.268 1.00 97.50 194 ASN A O 1
ATOM 1525 N N . ILE A 1 195 ? 10.936 -5.110 -4.036 1.00 97.50 195 ILE A N 1
ATOM 1526 C CA . ILE A 1 195 ? 10.098 -3.952 -3.676 1.00 97.50 195 ILE A CA 1
ATOM 1527 C C . ILE A 1 195 ? 9.490 -4.120 -2.282 1.00 97.50 195 ILE A C 1
ATOM 1529 O O . ILE A 1 195 ? 9.587 -3.205 -1.468 1.00 97.50 195 ILE A O 1
ATOM 1533 N N . VAL A 1 196 ? 8.895 -5.278 -1.989 1.00 98.12 196 VAL A N 1
ATOM 1534 C CA . VAL A 1 196 ? 8.221 -5.533 -0.706 1.00 98.12 196 VAL A CA 1
ATOM 1535 C C . VAL A 1 196 ? 9.200 -5.447 0.461 1.00 98.12 196 VAL A C 1
ATOM 1537 O O . VAL A 1 196 ? 8.909 -4.754 1.425 1.00 98.12 196 VAL A O 1
ATOM 1540 N N . TYR A 1 197 ? 10.395 -6.037 0.366 1.00 98.19 197 TYR A N 1
ATOM 1541 C CA . TYR A 1 197 ? 11.390 -5.904 1.442 1.00 98.19 197 TYR A CA 1
ATOM 1542 C C . TYR A 1 197 ? 11.918 -4.475 1.599 1.00 98.19 197 TYR A C 1
ATOM 1544 O O . TYR A 1 197 ? 12.255 -4.053 2.706 1.00 98.19 197 TYR A O 1
ATOM 1552 N N . THR A 1 198 ? 11.999 -3.712 0.509 1.00 98.38 198 THR A N 1
ATOM 1553 C CA . THR A 1 198 ? 12.322 -2.286 0.596 1.00 98.38 198 THR A CA 1
ATOM 1554 C C . THR A 1 198 ? 11.196 -1.502 1.272 1.00 98.38 198 THR A C 1
ATOM 1556 O O . THR A 1 198 ? 11.488 -0.654 2.113 1.00 98.38 198 THR A O 1
ATOM 1559 N N . LEU A 1 199 ? 9.928 -1.816 0.984 1.00 98.31 199 LEU A N 1
ATOM 1560 C CA . LEU A 1 199 ? 8.769 -1.260 1.687 1.00 98.31 199 LEU A CA 1
ATOM 1561 C C . LEU A 1 199 ? 8.743 -1.669 3.164 1.00 98.31 199 LEU A C 1
ATOM 1563 O O . LEU A 1 199 ? 8.506 -0.815 4.009 1.00 98.31 199 LEU A O 1
ATOM 1567 N N . ASP A 1 200 ? 9.048 -2.918 3.509 1.00 97.88 200 ASP A N 1
ATOM 1568 C CA . ASP A 1 200 ? 9.105 -3.362 4.904 1.00 97.88 200 ASP A CA 1
ATOM 1569 C C . ASP A 1 200 ? 10.094 -2.516 5.713 1.00 97.88 200 ASP A C 1
ATOM 1571 O O . ASP A 1 200 ? 9.770 -2.065 6.811 1.00 97.88 200 ASP A O 1
ATOM 1575 N N . TYR A 1 201 ? 11.283 -2.245 5.166 1.00 98.12 201 TYR A N 1
ATOM 1576 C CA . TYR A 1 201 ? 12.289 -1.446 5.866 1.00 98.12 201 TYR A CA 1
ATOM 1577 C C . TYR A 1 201 ? 11.958 0.054 5.876 1.00 98.12 201 TYR A C 1
ATOM 1579 O O . TYR A 1 201 ? 12.023 0.692 6.923 1.00 98.12 201 TYR A O 1
ATOM 1587 N N . LEU A 1 202 ? 11.595 0.628 4.725 1.00 97.56 202 LEU A N 1
ATOM 1588 C CA . LEU A 1 202 ? 11.416 2.079 4.579 1.00 97.56 202 LEU A CA 1
ATOM 1589 C C . LEU A 1 202 ? 10.014 2.577 4.941 1.00 97.56 202 LEU A C 1
ATOM 1591 O O . LEU A 1 202 ? 9.833 3.770 5.149 1.00 97.56 202 LEU A O 1
ATOM 1595 N N . VAL A 1 203 ? 9.023 1.695 5.016 1.00 96.88 203 VAL A N 1
ATOM 1596 C CA . VAL A 1 203 ? 7.632 2.033 5.350 1.00 96.88 203 VAL A CA 1
ATOM 1597 C C . VAL A 1 203 ? 7.171 1.227 6.554 1.00 96.88 203 VAL A C 1
ATOM 1599 O O . VAL A 1 203 ? 6.702 1.805 7.531 1.00 96.88 203 VAL A O 1
ATOM 1602 N N . GLY A 1 204 ? 7.340 -0.095 6.528 1.00 95.88 204 GLY A N 1
ATOM 1603 C CA . GLY A 1 204 ? 6.902 -0.986 7.601 1.00 95.88 204 GLY A CA 1
ATOM 1604 C C . GLY A 1 204 ? 7.530 -0.643 8.956 1.00 95.88 204 GLY A C 1
ATOM 1605 O O . GLY A 1 204 ? 6.807 -0.385 9.910 1.00 95.88 204 GLY A O 1
ATOM 1606 N N . ILE A 1 205 ? 8.855 -0.534 9.057 1.00 95.31 205 ILE A N 1
ATOM 1607 C CA . ILE A 1 205 ? 9.523 -0.188 10.327 1.00 95.31 205 ILE A CA 1
ATOM 1608 C C . ILE A 1 205 ? 9.093 1.195 10.860 1.00 95.31 205 ILE A C 1
ATOM 1610 O O . ILE A 1 205 ? 8.706 1.273 12.031 1.00 95.31 205 ILE A O 1
ATOM 1614 N N . PRO A 1 206 ? 9.095 2.285 10.061 1.00 94.06 206 PRO A N 1
ATOM 1615 C CA . PRO A 1 206 ? 8.577 3.572 10.527 1.00 94.06 206 PRO A CA 1
ATOM 1616 C C . PRO A 1 206 ? 7.124 3.521 11.009 1.00 94.06 206 PRO A C 1
ATOM 1618 O O . PRO A 1 206 ? 6.799 4.129 12.029 1.00 94.06 206 PRO A O 1
ATOM 1621 N N . THR A 1 207 ? 6.266 2.774 10.312 1.00 91.00 207 THR A N 1
ATOM 1622 C CA . THR A 1 207 ? 4.832 2.668 10.626 1.00 91.00 207 THR A CA 1
ATOM 1623 C C . THR A 1 207 ? 4.561 1.804 11.858 1.00 91.00 207 THR A C 1
ATOM 1625 O O . THR A 1 207 ? 3.735 2.172 12.691 1.00 91.00 207 THR A O 1
ATOM 1628 N N . LEU A 1 208 ? 5.340 0.740 12.072 1.00 88.69 208 LEU A N 1
ATOM 1629 C CA . LEU A 1 208 ? 5.293 -0.082 13.286 1.00 88.69 208 LEU A CA 1
ATOM 1630 C C . LEU A 1 208 ? 5.624 0.683 14.565 1.00 88.69 208 LEU A C 1
ATOM 1632 O O . LEU A 1 208 ? 5.191 0.293 15.646 1.00 88.69 208 LEU A O 1
ATOM 1636 N N . PHE A 1 209 ? 6.431 1.736 14.476 1.00 85.00 209 PHE A N 1
ATOM 1637 C CA . PHE A 1 209 ? 6.717 2.561 15.643 1.00 85.00 209 PHE A CA 1
ATOM 1638 C C . PHE A 1 209 ? 5.478 3.355 16.085 1.00 85.00 209 PHE A C 1
ATOM 1640 O O . PHE A 1 209 ? 5.269 3.554 17.284 1.00 85.00 209 PHE A O 1
ATOM 1647 N N . ILE A 1 210 ? 4.654 3.770 15.116 1.00 86.56 210 ILE A N 1
ATOM 1648 C CA . ILE A 1 210 ? 3.429 4.550 15.317 1.00 86.56 210 ILE A CA 1
ATOM 1649 C C . ILE A 1 210 ? 2.272 3.655 15.773 1.00 86.56 210 ILE A C 1
ATOM 1651 O O . ILE A 1 210 ? 1.493 4.047 16.642 1.00 86.56 210 ILE A O 1
ATOM 1655 N N . ASP A 1 211 ? 2.167 2.455 15.203 1.00 86.69 211 ASP A N 1
ATOM 1656 C CA . ASP A 1 211 ? 1.221 1.440 15.648 1.00 86.69 211 ASP A CA 1
ATOM 1657 C C . ASP A 1 211 ? 1.649 0.887 17.014 1.00 86.69 211 ASP A C 1
ATOM 1659 O O . ASP A 1 211 ? 2.669 0.211 17.163 1.00 86.69 211 ASP A O 1
ATOM 1663 N N . LEU A 1 212 ? 0.892 1.227 18.057 1.00 78.44 212 LEU A N 1
ATOM 1664 C CA . LEU A 1 212 ? 1.221 0.825 19.423 1.00 78.44 212 LEU A CA 1
ATOM 1665 C C . LEU A 1 212 ? 0.896 -0.651 19.705 1.00 78.44 212 LEU A C 1
ATOM 1667 O O . LEU A 1 212 ? 1.308 -1.176 20.741 1.00 78.44 212 LEU A O 1
ATOM 1671 N N . ASP A 1 213 ? 0.183 -1.333 18.802 1.00 84.44 213 ASP A N 1
ATOM 1672 C CA . ASP A 1 213 ? -0.224 -2.717 19.007 1.00 84.44 213 ASP A CA 1
ATOM 1673 C C . ASP A 1 213 ? 0.774 -3.727 18.430 1.00 84.44 213 ASP A C 1
ATOM 1675 O O . ASP A 1 213 ? 0.692 -4.187 17.289 1.00 84.44 213 ASP A O 1
ATOM 1679 N N . ASP A 1 214 ? 1.696 -4.147 19.287 1.00 82.31 214 ASP A N 1
ATOM 1680 C CA . ASP A 1 214 ? 2.721 -5.124 18.935 1.00 82.31 214 ASP A CA 1
ATOM 1681 C C . ASP A 1 214 ? 2.147 -6.535 18.685 1.00 82.31 214 ASP A C 1
ATOM 1683 O O . ASP A 1 214 ? 2.814 -7.371 18.074 1.00 82.31 214 ASP A O 1
ATOM 1687 N N . ARG A 1 215 ? 0.914 -6.831 19.131 1.00 86.69 215 ARG A N 1
ATOM 1688 C CA . ARG A 1 215 ? 0.347 -8.195 19.112 1.00 86.69 215 ARG A CA 1
ATOM 1689 C C . ARG A 1 215 ? 0.046 -8.683 17.706 1.00 86.69 215 ARG A C 1
ATOM 1691 O O . ARG A 1 215 ? 0.242 -9.866 17.442 1.00 86.69 215 ARG A O 1
ATOM 1698 N N . ARG A 1 216 ? -0.365 -7.787 16.799 1.00 84.81 216 ARG A N 1
ATOM 1699 C CA . ARG A 1 216 ? -0.575 -8.130 15.383 1.00 84.81 216 ARG A CA 1
ATOM 1700 C C . ARG A 1 216 ? 0.695 -8.717 14.773 1.00 84.81 216 ARG A C 1
ATOM 1702 O O . ARG A 1 216 ? 0.621 -9.741 14.104 1.00 84.81 216 ARG A O 1
ATOM 1709 N N . ARG A 1 217 ? 1.860 -8.134 15.085 1.00 78.75 217 ARG A N 1
ATOM 1710 C CA . ARG A 1 217 ? 3.165 -8.594 14.577 1.00 78.75 217 ARG A CA 1
ATOM 1711 C C . ARG A 1 217 ? 3.494 -10.015 15.012 1.00 78.75 217 ARG A C 1
ATOM 1713 O O . ARG A 1 217 ? 4.113 -10.756 14.267 1.00 78.75 217 ARG A O 1
ATOM 1720 N N . PHE A 1 218 ? 3.105 -10.386 16.227 1.00 80.75 218 PHE A N 1
ATOM 1721 C CA . PHE A 1 218 ? 3.348 -11.724 16.764 1.00 80.75 218 PHE A CA 1
ATOM 1722 C C . PHE A 1 218 ? 2.225 -12.715 16.430 1.00 80.75 218 PHE A C 1
ATOM 1724 O O . PHE A 1 218 ? 2.330 -13.897 16.769 1.00 80.75 218 PHE A O 1
ATOM 1731 N N . SER A 1 219 ? 1.158 -12.260 15.766 1.00 78.44 219 SER A N 1
ATOM 1732 C CA . SER A 1 219 ? 0.139 -13.152 15.231 1.00 78.44 219 SER A CA 1
ATOM 1733 C C . SER A 1 219 ? 0.735 -13.943 14.064 1.00 78.44 219 SER A C 1
ATOM 1735 O O . SER A 1 219 ? 1.431 -13.406 13.207 1.00 78.44 219 SER A O 1
ATOM 1737 N N . LYS A 1 220 ? 0.486 -15.253 14.021 1.00 73.62 220 LYS A N 1
ATOM 1738 C CA . LYS A 1 220 ? 1.000 -16.111 12.938 1.00 73.62 220 LYS A CA 1
ATOM 1739 C C . LYS A 1 220 ? 0.269 -15.911 11.610 1.00 73.62 220 LYS A C 1
ATOM 1741 O O . LYS A 1 220 ? 0.630 -16.545 10.626 1.00 73.62 220 LYS A O 1
ATOM 1746 N N . GLU A 1 221 ? -0.782 -15.103 11.600 1.00 71.81 221 GLU A N 1
ATOM 1747 C CA . GLU A 1 221 ? -1.806 -15.161 10.562 1.00 71.81 221 GLU A CA 1
ATOM 1748 C C . GLU A 1 221 ? -1.716 -13.997 9.578 1.00 71.81 221 GLU A C 1
ATOM 1750 O O . GLU A 1 221 ? -2.117 -14.168 8.427 1.00 71.81 221 GLU A O 1
ATOM 1755 N N . TYR A 1 222 ? -1.193 -12.833 9.993 1.00 80.69 222 TYR A N 1
ATOM 1756 C CA . TYR A 1 222 ? -1.355 -11.628 9.187 1.00 80.69 222 TYR A CA 1
ATOM 1757 C C . TYR A 1 222 ? -0.303 -10.534 9.385 1.00 80.69 222 TYR A C 1
ATOM 1759 O O . TYR A 1 222 ? 0.030 -10.182 10.515 1.00 80.69 222 TYR A O 1
ATOM 1767 N N . GLY A 1 223 ? 0.125 -9.913 8.279 1.00 83.62 223 GLY A N 1
ATOM 1768 C CA . GLY A 1 223 ? 0.900 -8.669 8.291 1.00 83.62 223 GLY A CA 1
ATOM 1769 C C . GLY A 1 223 ? 2.377 -8.837 8.627 1.00 83.62 223 GLY A C 1
ATOM 1770 O O . GLY A 1 223 ? 2.983 -7.922 9.187 1.00 83.62 223 GLY A O 1
ATOM 1771 N N . ASN A 1 224 ? 2.949 -10.003 8.329 1.00 91.75 224 ASN A N 1
ATOM 1772 C CA . ASN A 1 224 ? 4.362 -10.274 8.548 1.00 91.75 224 ASN A CA 1
ATOM 1773 C C . ASN A 1 224 ? 5.237 -9.537 7.520 1.00 91.75 224 ASN A C 1
ATOM 1775 O O . ASN A 1 224 ? 4.798 -9.281 6.399 1.00 91.75 224 ASN A O 1
ATOM 1779 N N . PRO A 1 225 ? 6.506 -9.242 7.853 1.00 93.56 225 PRO A N 1
ATOM 1780 C CA . PRO A 1 225 ? 7.464 -8.726 6.881 1.00 93.56 225 PRO A CA 1
ATOM 1781 C C . PRO A 1 225 ? 7.617 -9.680 5.687 1.00 93.56 225 PRO A C 1
ATOM 1783 O O . PRO A 1 225 ? 7.949 -10.868 5.831 1.00 93.56 225 PRO A O 1
ATOM 1786 N N . GLY A 1 226 ? 7.428 -9.135 4.492 1.00 95.00 226 GLY A N 1
ATOM 1787 C CA . GLY A 1 226 ? 7.409 -9.861 3.233 1.00 95.00 226 GLY A CA 1
ATOM 1788 C C . GLY A 1 226 ? 6.018 -10.323 2.803 1.00 95.00 226 GLY A C 1
ATOM 1789 O O . GLY A 1 226 ? 5.928 -10.980 1.766 1.00 95.00 226 GLY A O 1
ATOM 1790 N N . ASP A 1 227 ? 4.958 -10.019 3.559 1.00 94.38 227 ASP A N 1
ATOM 1791 C CA . ASP A 1 227 ? 3.593 -10.387 3.188 1.00 94.38 227 ASP A CA 1
ATOM 1792 C C . ASP A 1 227 ? 3.053 -9.452 2.104 1.00 94.38 227 ASP A C 1
ATOM 1794 O O . ASP A 1 227 ? 2.882 -8.242 2.283 1.00 94.38 227 ASP A O 1
ATOM 1798 N N . TYR A 1 228 ? 2.720 -10.048 0.965 1.00 96.69 228 TYR A N 1
ATOM 1799 C CA . TYR A 1 228 ? 2.060 -9.365 -0.133 1.00 96.69 228 TYR A CA 1
ATOM 1800 C C . TYR A 1 228 ? 1.146 -10.314 -0.901 1.00 96.69 228 TYR A C 1
ATOM 1802 O O . TYR A 1 228 ? 1.276 -11.539 -0.825 1.00 96.69 228 TYR A O 1
ATOM 1810 N N . ARG A 1 229 ? 0.239 -9.739 -1.686 1.00 94.88 229 ARG A N 1
ATOM 1811 C CA . ARG A 1 229 ? -0.432 -10.441 -2.781 1.00 94.88 229 ARG A CA 1
ATOM 1812 C C . ARG A 1 229 ? -0.120 -9.721 -4.080 1.00 94.88 229 ARG A C 1
ATOM 1814 O O . ARG A 1 229 ? -0.061 -8.496 -4.132 1.00 94.88 229 ARG A O 1
ATOM 1821 N N . LEU A 1 230 ? 0.109 -10.497 -5.129 1.00 92.12 230 LEU A N 1
ATOM 1822 C CA . LEU A 1 230 ? 0.290 -9.980 -6.476 1.00 92.12 230 LEU A CA 1
ATOM 1823 C C . LEU A 1 230 ? -0.870 -10.484 -7.323 1.00 92.12 230 LEU A C 1
ATOM 1825 O O . LEU A 1 230 ? -1.067 -11.694 -7.443 1.00 92.12 230 LEU A O 1
ATOM 1829 N N . ASN A 1 231 ? -1.635 -9.561 -7.891 1.00 86.12 231 ASN A N 1
ATOM 1830 C CA . ASN A 1 231 ? -2.615 -9.877 -8.923 1.00 86.12 231 ASN A CA 1
ATOM 1831 C C . ASN A 1 231 ? -2.118 -9.357 -10.286 1.00 86.12 231 ASN A C 1
ATOM 1833 O O . ASN A 1 231 ? -0.994 -8.872 -10.401 1.00 86.12 231 ASN A O 1
ATOM 1837 N N . MET A 1 232 ? -2.938 -9.467 -11.337 1.00 69.69 232 MET A N 1
ATOM 1838 C CA . MET A 1 232 ? -2.518 -9.126 -12.705 1.00 69.69 232 MET A CA 1
ATOM 1839 C C . MET A 1 232 ? -2.014 -7.686 -12.892 1.00 69.69 232 MET A C 1
ATOM 1841 O O . MET A 1 232 ? -1.381 -7.432 -13.913 1.00 69.69 232 MET A O 1
ATOM 1845 N N . ARG A 1 233 ? -2.333 -6.736 -11.995 1.00 79.19 233 ARG A N 1
ATOM 1846 C CA . ARG A 1 233 ? -1.965 -5.313 -12.158 1.00 79.19 233 ARG A CA 1
ATOM 1847 C C . ARG A 1 233 ? -1.542 -4.586 -10.886 1.00 79.19 233 ARG A C 1
ATOM 1849 O O . ARG A 1 233 ? -0.933 -3.523 -10.990 1.00 79.19 233 ARG A O 1
ATOM 1856 N N . THR A 1 234 ? -1.863 -5.116 -9.713 1.00 90.06 234 THR A N 1
ATOM 1857 C CA . THR A 1 234 ? -1.599 -4.462 -8.436 1.00 90.06 234 THR A CA 1
ATOM 1858 C C . THR A 1 234 ? -0.819 -5.368 -7.495 1.00 90.06 234 THR A C 1
ATOM 1860 O O . THR A 1 234 ? -1.035 -6.582 -7.412 1.00 90.06 234 THR A O 1
ATOM 1863 N N . LEU A 1 235 ? 0.115 -4.745 -6.784 1.00 95.69 235 LEU A N 1
ATOM 1864 C CA . LEU A 1 235 ? 0.721 -5.290 -5.580 1.00 95.69 235 LEU A CA 1
ATOM 1865 C C . LEU A 1 235 ? -0.081 -4.812 -4.384 1.00 95.69 235 LEU A C 1
ATOM 1867 O O . LEU A 1 235 ? -0.164 -3.613 -4.140 1.00 95.69 235 LEU A O 1
ATOM 1871 N N . GLU A 1 236 ? -0.623 -5.753 -3.634 1.00 97.38 236 GLU A N 1
ATOM 1872 C CA . GLU A 1 236 ? -1.216 -5.524 -2.325 1.00 97.38 236 GLU A CA 1
ATOM 1873 C C . GLU A 1 236 ? -0.122 -5.736 -1.272 1.00 97.38 236 GLU A C 1
ATOM 1875 O O . GLU A 1 236 ? 0.307 -6.865 -1.017 1.00 97.38 236 GLU A O 1
ATOM 1880 N N . TYR A 1 237 ? 0.367 -4.645 -0.688 1.00 97.88 237 TYR A N 1
ATOM 1881 C CA . TYR A 1 237 ? 1.328 -4.639 0.411 1.00 97.88 237 TYR A CA 1
ATOM 1882 C C . TYR A 1 237 ? 0.583 -4.700 1.750 1.00 97.88 237 TYR A C 1
ATOM 1884 O O . TYR A 1 237 ? -0.200 -3.801 2.057 1.00 97.88 237 TYR A O 1
ATOM 1892 N N . ARG A 1 238 ? 0.807 -5.760 2.542 1.00 96.25 238 ARG A N 1
ATOM 1893 C CA . ARG A 1 238 ? -0.082 -6.149 3.663 1.00 96.25 238 ARG A CA 1
ATOM 1894 C C . ARG A 1 238 ? 0.515 -5.917 5.049 1.00 96.25 238 ARG A C 1
ATOM 1896 O O . ARG A 1 238 ? -0.151 -6.124 6.064 1.00 96.25 238 ARG A O 1
ATOM 1903 N N . THR A 1 239 ? 1.771 -5.492 5.110 1.00 95.75 239 THR A N 1
ATOM 1904 C CA . THR A 1 239 ? 2.497 -5.273 6.362 1.00 95.75 239 THR A CA 1
ATOM 1905 C C . THR A 1 239 ? 1.866 -4.203 7.271 1.00 95.75 239 THR A C 1
ATOM 1907 O O . THR A 1 239 ? 1.809 -4.451 8.474 1.00 95.75 239 THR A O 1
ATOM 1910 N N . PRO A 1 240 ? 1.345 -3.052 6.795 1.00 96.06 240 PRO A N 1
ATOM 1911 C CA . PRO A 1 240 ? 0.780 -2.026 7.681 1.00 96.06 240 PRO A CA 1
ATOM 1912 C C . PRO A 1 240 ? -0.505 -2.478 8.398 1.00 96.06 240 PRO A C 1
ATOM 1914 O O . PRO A 1 240 ? -1.322 -3.211 7.838 1.00 96.06 240 PRO A O 1
ATOM 1917 N N . GLY A 1 241 ? -0.685 -2.055 9.652 1.00 94.88 241 GLY A N 1
ATOM 1918 C CA . GLY A 1 241 ? -1.857 -2.387 10.473 1.00 94.88 241 GLY A CA 1
ATOM 1919 C C . GLY A 1 241 ? -3.014 -1.392 10.335 1.00 94.88 241 GLY A C 1
ATOM 1920 O O . GLY A 1 241 ? -2.808 -0.231 9.975 1.00 94.88 241 GLY A O 1
ATOM 1921 N N . GLY A 1 242 ? -4.237 -1.822 10.661 1.00 95.56 242 GLY A N 1
ATOM 1922 C CA . GLY A 1 242 ? -5.444 -0.993 10.530 1.00 95.56 242 GLY A CA 1
ATOM 1923 C C . GLY A 1 242 ? -5.459 0.278 11.392 1.00 95.56 242 GLY A C 1
ATOM 1924 O O . GLY A 1 242 ? -6.236 1.194 11.125 1.00 95.56 242 GLY A O 1
ATOM 1925 N N . TYR A 1 243 ? -4.566 0.415 12.383 1.00 94.81 243 TYR A N 1
ATOM 1926 C CA . TYR A 1 243 ? -4.428 1.648 13.174 1.00 94.81 243 TYR A CA 1
ATOM 1927 C C . TYR A 1 243 ? -4.153 2.901 12.321 1.00 94.81 243 TYR A C 1
ATOM 1929 O O . TYR A 1 243 ? -4.547 4.005 12.701 1.00 94.81 243 TYR A O 1
ATOM 1937 N N . HIS A 1 244 ? -3.561 2.759 11.130 1.00 95.56 244 HIS A N 1
ATOM 1938 C CA . HIS A 1 244 ? -3.333 3.894 10.228 1.00 95.56 244 HIS A CA 1
ATOM 1939 C C . HIS A 1 244 ? -4.622 4.574 9.743 1.00 95.56 244 HIS A C 1
ATOM 1941 O O . HIS A 1 244 ? -4.573 5.745 9.366 1.00 95.56 244 HIS A O 1
ATOM 1947 N N . LEU A 1 245 ? -5.777 3.904 9.832 1.00 95.88 245 LEU A N 1
ATOM 1948 C CA . LEU A 1 245 ? -7.099 4.475 9.547 1.00 95.88 245 LEU A CA 1
ATOM 1949 C C . LEU A 1 245 ? -7.608 5.410 10.669 1.00 95.88 245 LEU A C 1
ATOM 1951 O O . LEU A 1 245 ? -8.591 6.128 10.494 1.00 95.88 245 LEU A O 1
ATOM 1955 N N . ALA A 1 246 ? -6.951 5.456 11.834 1.00 91.12 246 ALA A N 1
ATOM 1956 C CA . ALA A 1 246 ? -7.424 6.228 12.989 1.00 91.12 246 ALA A CA 1
ATOM 1957 C C . ALA A 1 246 ? -7.430 7.754 12.766 1.00 91.12 246 ALA A C 1
ATOM 1959 O O . ALA A 1 246 ? -8.096 8.491 13.502 1.00 91.12 246 ALA A O 1
ATOM 1960 N N . SER A 1 247 ? -6.687 8.261 11.776 1.00 90.94 247 SER A N 1
ATOM 1961 C CA . SER A 1 247 ? -6.738 9.674 11.388 1.00 90.94 247 SER A CA 1
ATOM 1962 C C . SER A 1 247 ? -6.275 9.898 9.944 1.00 90.94 247 SER A C 1
ATOM 1964 O O . SER A 1 247 ? -5.435 9.130 9.467 1.00 90.94 247 SER A O 1
ATOM 1966 N N . PRO A 1 248 ? -6.715 10.991 9.286 1.00 89.88 248 PRO A N 1
ATOM 1967 C CA . PRO A 1 248 ? -6.296 11.287 7.920 1.00 89.88 248 PRO A CA 1
ATOM 1968 C C . PRO A 1 248 ? -4.788 11.486 7.814 1.00 89.88 248 PRO A C 1
ATOM 1970 O O . PRO A 1 248 ? -4.194 11.055 6.837 1.00 89.88 248 PRO A O 1
ATOM 1973 N N . SER A 1 249 ? -4.148 12.096 8.818 1.00 89.25 249 SER A N 1
ATOM 1974 C CA . SER A 1 249 ? -2.698 12.317 8.815 1.00 89.25 249 SER A CA 1
ATOM 1975 C C . SER A 1 249 ? -1.918 11.001 8.813 1.00 89.25 249 SER A C 1
ATOM 1977 O O . SER A 1 249 ? -1.006 10.847 8.010 1.00 89.25 249 SER A O 1
ATOM 1979 N N . LEU A 1 250 ? -2.317 10.032 9.647 1.00 92.19 250 LEU A N 1
ATOM 1980 C CA . LEU A 1 250 ? -1.687 8.704 9.691 1.00 92.19 250 LEU A CA 1
ATOM 1981 C C . LEU A 1 250 ? -1.877 7.932 8.383 1.00 92.19 250 LEU A C 1
ATOM 1983 O O . LEU A 1 250 ? -0.951 7.272 7.912 1.00 92.19 250 LEU A O 1
ATOM 1987 N N . THR A 1 251 ? -3.073 8.024 7.801 1.00 95.69 251 THR A N 1
ATOM 1988 C CA . THR A 1 251 ? -3.378 7.405 6.511 1.00 95.69 251 THR A CA 1
ATOM 1989 C C . THR A 1 251 ? -2.571 8.059 5.386 1.00 95.69 251 THR A C 1
ATOM 1991 O O . THR A 1 251 ? -1.910 7.367 4.614 1.00 95.69 251 THR A O 1
ATOM 1994 N N . GLN A 1 252 ? -2.568 9.393 5.316 1.00 95.12 252 GLN A N 1
ATOM 1995 C CA . GLN A 1 252 ? -1.814 10.165 4.331 1.00 95.12 252 GLN A CA 1
ATOM 1996 C C . GLN A 1 252 ? -0.319 9.858 4.411 1.00 95.12 252 GLN A C 1
ATOM 1998 O O . GLN A 1 252 ? 0.310 9.683 3.371 1.00 95.12 252 GLN A O 1
ATOM 2003 N N . GLU A 1 253 ? 0.250 9.785 5.616 1.00 93.62 253 GLU A N 1
ATOM 2004 C CA . GLU A 1 253 ? 1.665 9.474 5.829 1.00 93.62 253 GLU A CA 1
ATOM 2005 C C . GLU A 1 253 ? 2.014 8.084 5.285 1.00 93.62 253 GLU A C 1
ATOM 2007 O O . GLU A 1 253 ? 2.910 7.968 4.448 1.00 93.62 253 GLU A O 1
ATOM 2012 N N . LEU A 1 254 ? 1.254 7.048 5.668 1.00 96.75 254 LEU A N 1
ATOM 2013 C CA . LEU A 1 254 ? 1.454 5.681 5.177 1.00 96.75 254 LEU A CA 1
ATOM 2014 C C . LEU A 1 254 ? 1.381 5.606 3.644 1.00 96.75 254 LEU A C 1
ATOM 2016 O O . LEU A 1 254 ? 2.268 5.037 2.997 1.00 96.75 254 LEU A O 1
ATOM 2020 N N . LEU A 1 255 ? 0.330 6.185 3.058 1.00 97.25 255 LEU A N 1
ATOM 2021 C CA . LEU A 1 255 ? 0.112 6.168 1.612 1.00 97.25 255 LEU A CA 1
ATOM 2022 C C . LEU A 1 255 ? 1.201 6.949 0.871 1.00 97.25 255 LEU A C 1
ATOM 2024 O O . LEU A 1 255 ? 1.696 6.487 -0.156 1.00 97.25 255 LEU A O 1
ATOM 2028 N N . SER A 1 256 ? 1.616 8.102 1.403 1.00 94.31 256 SER A N 1
ATOM 2029 C CA . SER A 1 256 ? 2.664 8.931 0.799 1.00 94.31 256 SER A CA 1
ATOM 2030 C C . SER A 1 256 ? 4.014 8.229 0.826 1.00 94.31 256 SER A C 1
ATOM 2032 O O . SER A 1 256 ? 4.662 8.134 -0.211 1.00 94.31 256 SER A O 1
ATOM 2034 N N . LEU A 1 257 ? 4.414 7.671 1.973 1.00 95.00 257 LEU A N 1
ATOM 2035 C CA . LEU A 1 257 ? 5.659 6.913 2.091 1.00 95.00 257 LEU A CA 1
ATOM 2036 C C . LEU A 1 257 ? 5.689 5.734 1.112 1.00 95.00 257 LEU A C 1
ATOM 2038 O O . LEU A 1 257 ? 6.645 5.594 0.347 1.00 95.00 257 LEU A O 1
ATOM 2042 N N . SER A 1 258 ? 4.615 4.940 1.078 1.00 97.38 258 SER A N 1
ATOM 2043 C CA . SER A 1 258 ? 4.493 3.787 0.177 1.00 97.38 258 SER A CA 1
ATOM 2044 C C . SER A 1 258 ? 4.619 4.194 -1.289 1.00 97.38 258 SER A C 1
ATOM 2046 O O . SER A 1 258 ? 5.440 3.643 -2.025 1.00 97.38 258 SER A O 1
ATOM 2048 N N . PHE A 1 259 ? 3.845 5.200 -1.706 1.00 95.50 259 PHE A N 1
ATOM 2049 C CA . PHE A 1 259 ? 3.843 5.687 -3.081 1.00 95.50 259 PHE A CA 1
ATOM 2050 C C . PHE A 1 259 ? 5.223 6.179 -3.511 1.00 95.50 259 PHE A C 1
ATOM 2052 O O . PHE A 1 259 ? 5.688 5.890 -4.612 1.00 95.50 259 PHE A O 1
ATOM 2059 N N . SER A 1 260 ? 5.900 6.917 -2.639 1.00 93.19 260 SER A N 1
ATOM 2060 C CA . SER A 1 260 ? 7.157 7.580 -2.960 1.00 93.19 260 SER A CA 1
ATOM 2061 C C . SER A 1 260 ? 8.356 6.651 -2.979 1.00 93.19 260 SER A C 1
ATOM 2063 O O . SER A 1 260 ? 9.204 6.784 -3.865 1.00 93.19 260 SER A O 1
ATOM 2065 N N . VAL A 1 261 ? 8.404 5.683 -2.061 1.00 96.06 261 VAL A N 1
ATOM 2066 C CA . VAL A 1 261 ? 9.395 4.603 -2.103 1.00 96.06 261 VAL A CA 1
ATOM 2067 C C . VAL A 1 261 ? 9.247 3.829 -3.411 1.00 96.06 261 VAL A C 1
ATOM 2069 O O . VAL A 1 261 ? 10.222 3.670 -4.141 1.00 96.06 261 VAL A O 1
ATOM 2072 N N . VAL A 1 262 ? 8.026 3.425 -3.773 1.00 96.19 262 VAL A N 1
ATOM 2073 C CA . VAL A 1 262 ? 7.794 2.644 -4.999 1.00 96.19 262 VAL A CA 1
ATOM 2074 C C . VAL A 1 262 ? 8.057 3.466 -6.257 1.00 96.19 262 VAL A C 1
ATOM 2076 O O . VAL A 1 262 ? 8.705 2.968 -7.171 1.00 96.19 262 VAL A O 1
ATOM 2079 N N . SER A 1 263 ? 7.658 4.738 -6.288 1.00 93.12 263 SER A N 1
ATOM 2080 C CA . SER A 1 263 ? 7.983 5.655 -7.390 1.00 93.12 263 SER A CA 1
ATOM 2081 C C . SER A 1 263 ? 9.494 5.768 -7.601 1.00 93.12 263 SER A C 1
ATOM 2083 O O . SER A 1 263 ? 9.974 5.685 -8.730 1.00 93.12 263 SER A O 1
ATOM 2085 N N . SER A 1 264 ? 10.258 5.902 -6.511 1.00 93.50 264 SER A N 1
ATOM 2086 C CA . SER A 1 264 ? 11.722 5.955 -6.564 1.00 93.50 264 SER A CA 1
ATOM 2087 C C . SER A 1 264 ? 12.329 4.649 -7.081 1.00 93.50 264 SER A C 1
ATOM 2089 O O . SER A 1 264 ? 13.259 4.687 -7.894 1.00 93.50 264 SER A O 1
ATOM 2091 N N . ILE A 1 265 ? 11.798 3.501 -6.643 1.00 94.75 265 ILE A N 1
ATOM 2092 C CA . ILE A 1 265 ? 12.227 2.182 -7.120 1.00 94.75 265 ILE A CA 1
ATOM 2093 C C . ILE A 1 265 ? 11.954 2.034 -8.609 1.00 94.75 265 ILE A C 1
ATOM 2095 O O . ILE A 1 265 ? 12.858 1.624 -9.330 1.00 94.75 265 ILE A O 1
ATOM 2099 N N . ILE A 1 266 ? 10.750 2.370 -9.076 1.00 92.88 266 ILE A N 1
ATOM 2100 C CA . ILE A 1 266 ? 10.370 2.274 -10.490 1.00 92.88 266 ILE A CA 1
ATOM 2101 C C . ILE A 1 266 ? 11.320 3.116 -11.337 1.00 92.88 266 ILE A C 1
ATOM 2103 O O . ILE A 1 266 ? 11.951 2.571 -12.236 1.00 92.88 266 ILE A O 1
ATOM 2107 N N . LYS A 1 267 ? 11.505 4.396 -10.991 1.00 89.88 267 LYS A N 1
ATOM 2108 C CA . LYS A 1 267 ? 1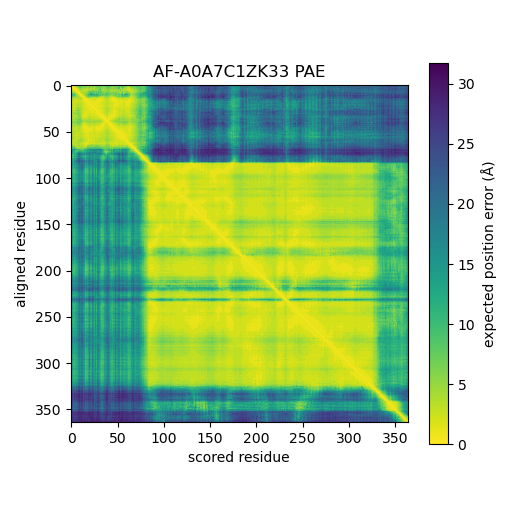2.408 5.308 -11.708 1.00 89.88 267 LYS A CA 1
ATOM 2109 C C . LYS A 1 267 ? 13.843 4.778 -11.758 1.00 89.88 267 LYS A C 1
ATOM 2111 O O . LYS A 1 267 ? 14.454 4.703 -12.816 1.00 89.88 267 LYS A O 1
ATOM 2116 N N . THR A 1 268 ? 14.379 4.358 -10.612 1.00 91.00 268 THR A N 1
ATOM 2117 C CA . THR A 1 268 ? 15.751 3.827 -10.544 1.00 91.00 268 THR A CA 1
ATOM 2118 C C . THR A 1 268 ? 15.883 2.520 -11.329 1.00 91.00 268 THR A C 1
ATOM 2120 O O . THR A 1 268 ? 16.891 2.273 -11.985 1.00 91.00 268 THR A O 1
ATOM 2123 N N . SER A 1 269 ? 14.865 1.667 -11.271 1.00 92.75 269 SER A N 1
ATOM 2124 C CA . SER A 1 269 ? 14.855 0.385 -11.971 1.00 92.75 269 SER A CA 1
ATOM 2125 C C . SER A 1 269 ? 14.767 0.580 -13.475 1.00 92.75 269 SER A C 1
ATOM 2127 O O . SER A 1 269 ? 15.477 -0.097 -14.207 1.00 92.75 269 SER A O 1
ATOM 2129 N N . GLU A 1 270 ? 13.969 1.532 -13.946 1.00 90.00 270 GLU A N 1
ATOM 2130 C CA . GLU A 1 270 ? 13.907 1.917 -15.353 1.00 90.00 270 GLU A CA 1
ATOM 2131 C C . GLU A 1 270 ? 15.295 2.324 -15.875 1.00 90.00 270 GLU A C 1
ATOM 2133 O O . GLU A 1 270 ? 15.764 1.776 -16.873 1.00 90.00 270 GLU A O 1
ATOM 2138 N N . GLU A 1 271 ? 16.020 3.175 -15.139 1.00 88.50 271 GLU A N 1
ATOM 2139 C CA . GLU A 1 271 ? 17.394 3.573 -15.476 1.00 88.50 271 GLU A CA 1
ATOM 2140 C C . GLU A 1 271 ? 18.353 2.365 -15.522 1.00 88.50 271 GLU A C 1
ATOM 2142 O O . GLU A 1 271 ? 19.069 2.158 -16.508 1.00 88.50 271 GLU A O 1
ATOM 2147 N N . LEU A 1 272 ? 18.349 1.525 -14.479 1.00 90.25 272 LEU A N 1
ATOM 2148 C CA . LEU A 1 272 ? 19.246 0.365 -14.361 1.00 90.25 272 LEU A CA 1
ATOM 2149 C C . LEU A 1 272 ? 18.974 -0.712 -15.414 1.00 90.25 272 LEU A C 1
ATOM 2151 O O . LEU A 1 272 ? 19.899 -1.357 -15.913 1.00 90.25 272 LEU A O 1
ATOM 2155 N N . THR A 1 273 ? 17.704 -0.911 -15.752 1.00 89.19 273 THR A N 1
ATOM 2156 C CA . THR A 1 273 ? 17.257 -1.913 -16.726 1.00 89.19 273 THR A CA 1
ATOM 2157 C C . THR A 1 273 ? 17.279 -1.392 -18.159 1.00 89.19 273 THR A C 1
ATOM 2159 O O . THR A 1 273 ? 16.955 -2.153 -19.073 1.00 89.19 273 THR A O 1
ATOM 2162 N N . ARG A 1 274 ? 17.693 -0.130 -18.368 1.00 87.19 274 ARG A N 1
ATOM 2163 C CA . ARG A 1 274 ? 17.665 0.584 -19.653 1.00 87.19 274 ARG A CA 1
ATOM 2164 C C . ARG A 1 274 ? 16.267 0.532 -20.262 1.00 87.19 274 ARG A C 1
ATOM 2166 O O . ARG A 1 274 ? 16.076 -0.094 -21.304 1.00 87.19 274 ARG A O 1
ATOM 2173 N N . ASN A 1 275 ? 15.311 1.144 -19.570 1.00 83.69 275 ASN A N 1
ATOM 2174 C CA . ASN A 1 275 ? 13.889 1.152 -19.903 1.00 83.69 275 ASN A CA 1
ATOM 2175 C C . ASN A 1 275 ? 13.322 -0.265 -20.011 1.00 83.69 275 ASN A C 1
ATOM 2177 O O . ASN A 1 275 ? 12.766 -0.642 -21.038 1.00 83.69 275 ASN A O 1
ATOM 2181 N N . TRP A 1 276 ? 13.520 -1.080 -18.970 1.00 86.50 276 TRP A N 1
ATOM 2182 C CA . TRP A 1 276 ? 12.922 -2.415 -18.879 1.00 86.50 276 TRP A CA 1
ATOM 2183 C C . TRP A 1 276 ? 13.402 -3.378 -19.993 1.00 86.50 276 TRP A C 1
ATOM 2185 O O . TRP A 1 276 ? 12.781 -4.394 -20.282 1.00 86.50 276 TRP A O 1
ATOM 2195 N N . THR A 1 277 ? 14.557 -3.132 -20.619 1.00 82.75 277 THR A N 1
ATOM 2196 C CA . THR A 1 277 ? 15.104 -4.047 -21.645 1.00 82.75 277 THR A CA 1
ATOM 2197 C C . THR A 1 277 ? 15.904 -5.205 -21.047 1.00 82.75 277 THR A C 1
ATOM 2199 O O . THR A 1 277 ? 16.050 -6.258 -21.669 1.00 82.75 277 THR A O 1
ATOM 2202 N N . ASN A 1 278 ? 16.421 -5.042 -19.826 1.00 87.00 278 ASN A N 1
ATOM 2203 C CA . ASN A 1 278 ? 17.168 -6.072 -19.111 1.00 87.00 278 ASN A CA 1
ATOM 2204 C C . ASN A 1 278 ? 16.886 -6.016 -17.607 1.00 87.00 278 ASN A C 1
ATOM 2206 O O . ASN A 1 278 ? 17.469 -5.195 -16.908 1.00 87.00 278 ASN A O 1
ATOM 2210 N N . MET A 1 279 ? 16.071 -6.941 -17.098 1.00 91.12 279 MET A N 1
ATOM 2211 C CA . MET A 1 279 ? 15.699 -6.990 -15.677 1.00 91.12 279 MET A CA 1
ATOM 2212 C C . MET A 1 279 ? 16.820 -7.445 -14.743 1.00 91.12 279 MET A C 1
ATOM 2214 O O . MET A 1 279 ? 16.752 -7.164 -13.552 1.00 91.12 279 MET A O 1
ATOM 2218 N N . LYS A 1 280 ? 17.869 -8.118 -15.239 1.00 94.06 280 LYS A N 1
ATOM 2219 C CA . LYS A 1 280 ? 18.917 -8.720 -14.387 1.00 94.06 280 LYS A CA 1
ATOM 2220 C C . LYS A 1 280 ? 19.453 -7.804 -13.270 1.00 94.06 280 LYS A C 1
ATOM 2222 O O . LYS A 1 280 ? 19.600 -8.316 -12.162 1.00 94.06 280 LYS A O 1
ATOM 2227 N N . PRO A 1 281 ? 19.699 -6.496 -13.494 1.00 94.94 281 PRO A N 1
ATOM 2228 C CA . PRO A 1 281 ? 20.197 -5.590 -12.457 1.00 94.94 281 PRO A CA 1
ATOM 2229 C C . PRO A 1 281 ? 19.246 -5.369 -11.275 1.00 94.94 281 PRO A C 1
ATOM 2231 O O . PRO A 1 281 ? 19.691 -4.901 -10.237 1.00 94.94 281 PRO A O 1
ATOM 2234 N N . VAL A 1 282 ? 17.951 -5.668 -11.415 1.00 95.12 282 VAL A N 1
ATOM 2235 C CA . VAL A 1 282 ? 16.939 -5.427 -10.369 1.00 95.12 282 VAL A CA 1
ATOM 2236 C C . VAL A 1 282 ? 16.365 -6.715 -9.771 1.00 95.12 282 VAL A C 1
ATOM 2238 O O . VAL A 1 282 ? 15.544 -6.672 -8.852 1.00 95.12 282 VAL A O 1
ATOM 2241 N N . LEU A 1 283 ? 16.805 -7.880 -10.258 1.00 96.12 283 LEU A N 1
ATOM 2242 C CA . LEU A 1 283 ? 16.376 -9.179 -9.728 1.00 96.12 283 LEU A CA 1
ATOM 2243 C C . LEU A 1 283 ? 17.131 -9.571 -8.455 1.00 96.12 283 LEU A C 1
ATOM 2245 O O . LEU A 1 283 ? 16.573 -10.280 -7.615 1.00 96.12 283 LEU A O 1
ATOM 2249 N N . ASP A 1 284 ? 18.370 -9.106 -8.289 1.00 95.44 284 ASP A N 1
ATOM 2250 C CA . ASP A 1 284 ? 19.129 -9.307 -7.056 1.00 95.44 284 ASP A CA 1
ATOM 2251 C C . ASP A 1 284 ? 18.806 -8.209 -6.036 1.00 95.44 284 ASP A C 1
ATOM 2253 O O . ASP A 1 284 ? 18.825 -7.012 -6.324 1.00 95.44 284 ASP A O 1
ATOM 2257 N N . PHE A 1 285 ? 18.530 -8.628 -4.804 1.00 96.06 285 PHE A N 1
ATOM 2258 C CA . PHE A 1 285 ? 18.271 -7.708 -3.707 1.00 96.06 285 PHE A CA 1
ATOM 2259 C C . PHE A 1 285 ? 19.515 -6.897 -3.324 1.00 96.06 285 PHE A C 1
ATOM 2261 O O . PHE A 1 285 ? 19.377 -5.815 -2.759 1.00 96.06 285 PHE A O 1
ATOM 2268 N N . SER A 1 286 ? 20.724 -7.387 -3.623 1.00 95.75 286 SER A N 1
ATOM 2269 C CA . SER A 1 286 ? 21.969 -6.657 -3.344 1.00 95.75 286 SER A CA 1
ATOM 2270 C C . SER A 1 286 ? 21.975 -5.251 -3.962 1.00 95.75 286 SER A C 1
ATOM 2272 O O . SER A 1 286 ? 22.351 -4.297 -3.284 1.00 95.75 286 SER A O 1
ATOM 2274 N N . SER A 1 287 ? 21.442 -5.097 -5.177 1.00 92.44 287 SER A N 1
ATOM 2275 C CA . SER A 1 287 ? 21.346 -3.809 -5.871 1.00 92.44 287 SER A CA 1
ATOM 2276 C C . SER A 1 287 ? 20.426 -2.823 -5.147 1.00 92.44 287 SER A C 1
ATOM 2278 O O . SER A 1 287 ? 20.739 -1.639 -5.035 1.00 92.44 287 SER A O 1
ATOM 2280 N N . PHE A 1 288 ? 19.323 -3.311 -4.575 1.00 93.19 288 PHE A N 1
ATOM 2281 C CA . PHE A 1 288 ? 18.429 -2.499 -3.747 1.00 93.19 288 PHE A CA 1
ATOM 2282 C C . PHE A 1 288 ? 19.087 -2.126 -2.421 1.00 93.19 288 PHE A C 1
ATOM 2284 O O . PHE A 1 288 ? 18.978 -0.985 -1.975 1.00 93.19 288 PHE A O 1
ATOM 2291 N N . ARG A 1 289 ? 19.794 -3.071 -1.795 1.00 95.75 289 ARG A N 1
ATOM 2292 C CA . ARG A 1 289 ? 20.506 -2.820 -0.539 1.00 95.75 289 ARG A CA 1
ATOM 2293 C C . ARG A 1 289 ? 21.557 -1.741 -0.680 1.00 95.75 289 ARG A C 1
ATOM 2295 O O . ARG A 1 289 ? 21.608 -0.859 0.164 1.00 95.75 289 ARG A O 1
ATOM 2302 N N . GLU A 1 290 ? 22.373 -1.809 -1.722 1.00 94.56 290 GLU A N 1
ATOM 2303 C CA . GLU A 1 290 ? 23.395 -0.800 -1.980 1.00 94.56 290 GLU A CA 1
ATOM 2304 C C . GLU A 1 290 ? 22.753 0.565 -2.245 1.00 94.56 290 GLU A C 1
ATOM 2306 O O . GLU A 1 290 ? 23.126 1.561 -1.629 1.00 94.56 290 GLU A O 1
ATOM 2311 N N . ARG A 1 291 ? 21.724 0.603 -3.101 1.00 92.88 291 ARG A N 1
ATOM 2312 C CA . ARG A 1 291 ? 21.077 1.852 -3.511 1.00 92.88 291 ARG A CA 1
ATOM 2313 C C . ARG A 1 291 ? 20.330 2.560 -2.384 1.00 92.88 291 ARG A C 1
ATOM 2315 O O . ARG A 1 291 ? 20.383 3.784 -2.303 1.00 92.88 291 ARG A O 1
ATOM 2322 N N . TYR A 1 292 ? 19.623 1.804 -1.550 1.00 94.50 292 TYR A N 1
ATOM 2323 C CA . TYR A 1 292 ? 18.769 2.329 -0.483 1.00 94.50 292 TYR A CA 1
ATOM 2324 C C . TYR A 1 292 ? 19.363 2.106 0.915 1.00 94.50 292 TYR A C 1
ATOM 2326 O O . TYR A 1 292 ? 18.661 2.267 1.907 1.00 94.50 292 TYR A O 1
ATOM 2334 N N . ASN A 1 293 ? 20.642 1.723 1.006 1.00 95.94 293 ASN A N 1
ATOM 2335 C CA . ASN A 1 293 ? 21.333 1.414 2.261 1.00 95.94 293 ASN A CA 1
ATOM 2336 C C . ASN A 1 293 ? 20.534 0.451 3.172 1.00 95.94 293 ASN A C 1
ATOM 2338 O O . ASN A 1 293 ? 20.358 0.697 4.365 1.00 95.94 293 ASN A O 1
ATOM 2342 N N . LEU A 1 294 ? 20.000 -0.632 2.592 1.00 96.69 294 LEU A N 1
ATOM 2343 C CA . LEU A 1 294 ? 19.112 -1.563 3.299 1.00 96.69 294 LEU A CA 1
ATOM 2344 C C . LEU A 1 294 ? 19.897 -2.694 3.988 1.00 96.69 294 LEU A C 1
ATOM 2346 O O . LEU A 1 294 ? 20.856 -3.244 3.414 1.00 96.69 294 LEU A O 1
ATOM 2350 N N . PRO A 1 295 ? 19.437 -3.160 5.163 1.00 97.69 295 PRO A N 1
ATOM 2351 C CA . PRO A 1 295 ? 19.858 -4.444 5.709 1.00 97.69 295 PRO A CA 1
ATOM 2352 C C . PRO A 1 295 ? 19.505 -5.602 4.765 1.00 97.69 295 PRO A C 1
ATOM 2354 O O . PRO A 1 295 ? 18.731 -5.461 3.817 1.00 97.69 295 PRO A O 1
ATOM 2357 N N . ASP A 1 296 ? 20.079 -6.780 5.001 1.00 97.56 296 ASP A N 1
ATOM 2358 C CA . ASP A 1 296 ? 19.639 -7.980 4.288 1.00 97.56 296 ASP A CA 1
ATOM 2359 C C . ASP A 1 296 ? 18.221 -8.409 4.717 1.00 97.56 296 ASP A C 1
ATOM 2361 O O . ASP A 1 296 ? 17.727 -8.028 5.778 1.00 97.56 296 ASP A O 1
ATOM 2365 N N . LYS A 1 297 ? 17.564 -9.244 3.901 1.00 96.75 297 LYS A N 1
ATOM 2366 C CA . LYS A 1 297 ? 16.175 -9.684 4.130 1.00 96.75 297 LYS A CA 1
ATOM 2367 C C . LYS A 1 297 ? 15.967 -10.359 5.492 1.00 96.75 297 LYS A C 1
ATOM 2369 O O . LYS A 1 297 ? 14.909 -10.199 6.097 1.00 96.75 297 LYS A O 1
ATOM 2374 N N . LYS A 1 298 ? 16.955 -11.116 5.986 1.00 96.94 298 LYS A N 1
ATOM 2375 C CA . LYS A 1 298 ? 16.869 -11.789 7.290 1.00 96.94 298 LYS A CA 1
ATOM 2376 C C . LYS A 1 298 ? 16.952 -10.764 8.419 1.00 96.94 298 LYS A C 1
ATOM 2378 O O . LYS A 1 298 ? 16.168 -10.854 9.360 1.00 96.94 298 LYS A O 1
ATOM 2383 N N . SER A 1 299 ? 17.845 -9.786 8.296 1.00 97.19 299 SER A N 1
ATOM 2384 C CA . SER A 1 299 ? 17.958 -8.672 9.238 1.00 97.19 299 SER A CA 1
ATOM 2385 C C . SER A 1 299 ? 16.678 -7.835 9.282 1.00 97.19 299 SER A C 1
ATOM 2387 O O . SER A 1 299 ? 16.171 -7.594 10.371 1.00 97.19 299 SER A O 1
ATOM 2389 N N . ILE A 1 300 ? 16.084 -7.492 8.127 1.00 96.94 300 ILE A N 1
ATOM 2390 C CA . ILE A 1 300 ? 14.791 -6.778 8.068 1.00 96.94 300 ILE A CA 1
ATOM 2391 C C . ILE A 1 300 ? 13.728 -7.536 8.866 1.00 96.94 300 ILE A C 1
ATOM 2393 O O . ILE A 1 300 ? 13.113 -6.968 9.762 1.00 96.94 300 ILE A O 1
ATOM 2397 N N . ARG A 1 301 ? 13.566 -8.842 8.619 1.00 95.44 301 ARG A N 1
ATOM 2398 C CA . ARG A 1 301 ? 12.622 -9.669 9.387 1.00 95.44 301 ARG A CA 1
ATOM 2399 C C . ARG A 1 301 ? 12.922 -9.672 10.882 1.00 95.44 301 ARG A C 1
ATOM 2401 O O . ARG A 1 301 ? 11.995 -9.590 11.673 1.00 95.44 301 ARG A O 1
ATOM 2408 N N . SER A 1 302 ? 14.191 -9.764 11.274 1.00 95.50 302 SER A N 1
ATOM 2409 C CA . SER A 1 302 ? 14.582 -9.753 12.688 1.00 95.50 302 SER A CA 1
ATOM 2410 C C . SER A 1 302 ? 14.164 -8.460 13.391 1.00 95.50 302 SER A C 1
ATOM 2412 O O . SER A 1 302 ? 13.670 -8.522 14.512 1.00 95.50 302 SER A O 1
ATOM 2414 N N . ILE A 1 303 ? 14.298 -7.313 12.718 1.00 95.31 303 ILE A N 1
ATOM 2415 C CA . ILE A 1 303 ? 13.931 -6.001 13.271 1.00 95.31 303 ILE A CA 1
ATOM 2416 C C . ILE A 1 303 ? 12.418 -5.903 13.528 1.00 95.31 303 ILE A C 1
ATOM 2418 O O . ILE A 1 303 ? 11.986 -5.321 14.514 1.00 95.31 303 ILE A O 1
ATOM 2422 N N . PHE A 1 304 ? 11.577 -6.519 12.692 1.00 93.00 304 PHE A N 1
ATOM 2423 C CA . PHE A 1 304 ? 10.121 -6.531 12.917 1.00 93.00 304 PHE A CA 1
ATOM 2424 C C . PHE A 1 304 ? 9.704 -7.212 14.225 1.00 93.00 304 PHE A C 1
ATOM 2426 O O . PHE A 1 304 ? 8.649 -6.900 14.781 1.00 93.00 304 PHE A O 1
ATOM 2433 N N . TYR A 1 305 ? 10.527 -8.143 14.707 1.00 93.12 305 TYR A N 1
ATOM 2434 C CA . TYR A 1 305 ? 10.283 -8.905 15.927 1.00 93.12 305 TYR A CA 1
ATOM 2435 C C . TYR A 1 305 ? 11.173 -8.461 17.094 1.00 93.12 305 TYR A C 1
ATOM 2437 O O . TYR A 1 305 ? 11.139 -9.096 18.150 1.00 93.12 305 TYR A O 1
ATOM 2445 N N . SER A 1 306 ? 11.968 -7.401 16.925 1.00 93.31 306 SER A N 1
ATOM 2446 C CA . SER A 1 306 ? 12.818 -6.873 17.987 1.00 93.31 306 SER A CA 1
ATOM 2447 C C . SER A 1 306 ? 12.031 -6.018 18.980 1.00 93.31 306 SER A C 1
ATOM 2449 O O . SER A 1 306 ? 10.855 -5.698 18.788 1.00 93.31 306 SER A O 1
ATOM 2451 N N . ASP A 1 307 ? 12.694 -5.613 20.062 1.00 92.44 307 ASP A N 1
ATOM 2452 C CA . ASP A 1 307 ? 12.117 -4.645 20.987 1.00 92.44 307 ASP A CA 1
ATOM 2453 C C . ASP A 1 307 ? 11.995 -3.240 20.359 1.00 92.44 307 ASP A C 1
ATOM 2455 O O . ASP A 1 307 ? 12.585 -2.924 19.319 1.00 92.44 307 ASP A O 1
ATOM 2459 N N . ARG A 1 308 ? 11.216 -2.365 21.010 1.00 89.25 308 ARG A N 1
ATOM 2460 C CA . ARG A 1 308 ? 10.956 -1.004 20.515 1.00 89.25 308 ARG A CA 1
ATOM 2461 C C . ARG A 1 308 ? 12.195 -0.108 20.472 1.00 89.25 308 ARG A C 1
ATOM 2463 O O . ARG A 1 308 ? 12.210 0.830 19.678 1.00 89.25 308 ARG A O 1
ATOM 2470 N N . ASN A 1 309 ? 13.221 -0.363 21.284 1.00 92.12 309 ASN A N 1
ATOM 2471 C CA . ASN A 1 309 ? 14.452 0.427 21.243 1.00 92.12 309 ASN A CA 1
ATOM 2472 C C . ASN A 1 309 ? 15.251 0.110 19.977 1.00 92.12 309 ASN A C 1
ATOM 2474 O O . ASN A 1 309 ? 15.797 1.022 19.357 1.00 92.12 309 ASN A O 1
ATOM 2478 N N . GLU A 1 310 ? 15.312 -1.161 19.583 1.00 94.31 310 GLU A N 1
ATOM 2479 C CA . GLU A 1 310 ? 15.930 -1.570 18.320 1.00 94.31 310 GLU A CA 1
ATOM 2480 C C . GLU A 1 310 ? 15.139 -1.044 17.114 1.00 94.31 310 GLU A C 1
ATOM 2482 O O . GLU A 1 310 ? 15.728 -0.395 16.247 1.00 94.31 310 GLU A O 1
ATOM 2487 N N . ILE A 1 311 ? 13.806 -1.180 17.122 1.00 92.25 311 ILE A N 1
ATOM 2488 C CA . ILE A 1 311 ? 12.929 -0.614 16.078 1.00 92.25 311 ILE A CA 1
ATOM 2489 C C . ILE A 1 311 ? 13.139 0.899 15.950 1.00 92.25 311 ILE A C 1
ATOM 2491 O O . ILE A 1 311 ? 13.259 1.408 14.840 1.00 92.25 311 ILE A O 1
ATOM 2495 N N . SER A 1 312 ? 13.221 1.625 17.069 1.00 92.62 312 SER A N 1
ATOM 2496 C CA . SER A 1 312 ? 13.444 3.077 17.076 1.00 92.62 312 SER A CA 1
ATOM 2497 C C . SER A 1 312 ? 14.762 3.465 16.395 1.00 92.62 312 SER A C 1
ATOM 2499 O O . SER A 1 312 ? 14.789 4.357 15.549 1.00 92.62 312 SER A O 1
ATOM 2501 N N . LYS A 1 313 ? 15.856 2.749 16.690 1.00 95.25 313 LYS A N 1
ATOM 2502 C CA . LYS A 1 313 ? 17.162 2.996 16.054 1.00 95.25 313 LYS A CA 1
ATOM 2503 C C . LYS A 1 313 ? 17.121 2.753 14.547 1.00 95.25 313 LYS A C 1
ATOM 2505 O O . LYS A 1 313 ? 17.682 3.538 13.787 1.00 95.25 313 LYS A O 1
ATOM 2510 N N . GLU A 1 314 ? 16.478 1.671 14.116 1.00 96.25 314 GLU A N 1
ATOM 2511 C CA . GLU A 1 314 ? 16.350 1.343 12.693 1.00 96.25 314 GLU A CA 1
ATOM 2512 C C . GLU A 1 314 ? 15.395 2.291 11.965 1.00 96.25 314 GLU A C 1
ATOM 2514 O O . GLU A 1 314 ? 15.661 2.677 10.829 1.00 96.25 314 GLU A O 1
ATOM 2519 N N . ARG A 1 315 ? 14.346 2.765 12.640 1.00 94.06 315 ARG A N 1
ATOM 2520 C CA . ARG A 1 315 ? 13.454 3.808 12.130 1.00 94.06 315 ARG A CA 1
ATOM 2521 C C . ARG A 1 315 ? 14.215 5.092 11.800 1.00 94.06 315 ARG A C 1
ATOM 2523 O O . ARG A 1 315 ? 14.004 5.641 10.724 1.00 94.06 315 ARG A O 1
ATOM 2530 N N . GLU A 1 316 ? 15.101 5.564 12.674 1.00 93.94 316 GLU A N 1
ATOM 2531 C CA . GLU A 1 316 ? 15.896 6.773 12.396 1.00 93.94 316 GLU A CA 1
ATOM 2532 C C . GLU A 1 316 ? 16.803 6.592 11.168 1.00 93.94 316 GLU A C 1
ATOM 2534 O O . GLU A 1 316 ? 16.936 7.494 10.339 1.00 93.94 316 GLU A O 1
ATOM 2539 N N . LYS A 1 317 ? 17.380 5.397 10.983 1.00 95.19 317 LYS A N 1
ATOM 2540 C CA . LYS A 1 317 ? 18.142 5.071 9.766 1.00 95.19 317 LYS A CA 1
ATOM 2541 C C . LYS A 1 317 ? 17.253 5.090 8.523 1.00 95.19 317 LYS A C 1
ATOM 2543 O O . LYS A 1 317 ? 17.637 5.695 7.524 1.00 95.19 317 LYS A O 1
ATOM 2548 N N . ALA A 1 318 ? 16.070 4.479 8.593 1.00 93.50 318 ALA A N 1
ATOM 2549 C CA . ALA A 1 318 ? 15.103 4.474 7.501 1.00 93.50 318 ALA A CA 1
ATOM 2550 C C . ALA A 1 318 ? 14.647 5.898 7.133 1.00 93.50 318 ALA A C 1
ATOM 2552 O O . ALA A 1 318 ? 14.605 6.229 5.950 1.00 93.50 318 ALA A O 1
ATOM 2553 N N . ILE A 1 319 ? 14.393 6.769 8.118 1.00 90.81 319 ILE A N 1
ATOM 2554 C CA . ILE A 1 319 ? 14.050 8.182 7.884 1.00 90.81 319 ILE A CA 1
ATOM 2555 C C . ILE A 1 319 ? 15.164 8.899 7.121 1.00 90.81 319 ILE A C 1
ATOM 2557 O O . ILE A 1 319 ? 14.881 9.574 6.136 1.00 90.81 319 ILE A O 1
ATOM 2561 N N . ASN A 1 320 ? 16.428 8.708 7.499 1.00 90.50 320 ASN A N 1
ATOM 2562 C CA . ASN A 1 320 ? 17.543 9.326 6.776 1.00 90.50 320 ASN A CA 1
ATOM 2563 C C . ASN A 1 320 ? 17.604 8.884 5.301 1.00 90.50 320 ASN A C 1
ATOM 2565 O O . ASN A 1 320 ? 17.888 9.698 4.421 1.00 90.50 320 ASN A O 1
ATOM 2569 N N . VAL A 1 321 ? 17.296 7.614 5.011 1.00 91.19 321 VAL A N 1
ATOM 2570 C CA . VAL A 1 321 ? 17.190 7.118 3.628 1.00 91.19 321 VAL A CA 1
ATOM 2571 C C . VAL A 1 321 ? 15.997 7.751 2.904 1.00 91.19 321 VAL A C 1
ATOM 2573 O O . VAL A 1 321 ? 16.126 8.156 1.748 1.00 91.19 321 VAL A O 1
ATOM 2576 N N . LEU A 1 322 ? 14.848 7.877 3.570 1.00 90.00 322 LEU A N 1
ATOM 2577 C CA . LEU A 1 322 ? 13.660 8.524 3.009 1.00 90.00 322 LEU A CA 1
ATOM 2578 C C . LEU A 1 322 ? 13.917 9.993 2.657 1.00 90.00 322 LEU A C 1
ATOM 2580 O O . LEU A 1 322 ? 13.509 10.433 1.584 1.00 90.00 322 LEU A O 1
ATOM 2584 N N . GLU A 1 323 ? 14.626 10.740 3.506 1.00 87.94 323 GLU A N 1
ATOM 2585 C CA . GLU A 1 323 ? 15.034 12.117 3.201 1.00 87.94 323 GLU A CA 1
ATOM 2586 C C . GLU A 1 323 ? 15.933 12.179 1.955 1.00 87.94 323 GLU A C 1
ATOM 2588 O O . GLU A 1 323 ? 15.752 13.055 1.112 1.00 87.94 323 GLU A O 1
ATOM 2593 N N . ALA A 1 324 ? 16.835 11.212 1.762 1.00 85.12 324 ALA A N 1
ATOM 2594 C CA . ALA A 1 324 ? 17.646 11.135 0.545 1.00 85.12 324 ALA A CA 1
ATOM 2595 C C . ALA A 1 324 ? 16.809 10.806 -0.709 1.00 85.12 324 ALA A C 1
ATOM 2597 O O . ALA A 1 324 ? 17.047 11.365 -1.783 1.00 85.12 324 ALA A O 1
ATOM 2598 N N . ILE A 1 325 ? 15.787 9.946 -0.585 1.00 85.00 325 ILE A N 1
ATOM 2599 C CA . ILE A 1 325 ? 14.842 9.645 -1.676 1.00 85.00 325 ILE A CA 1
ATOM 2600 C C . ILE A 1 325 ? 14.097 10.911 -2.127 1.00 85.00 325 ILE A C 1
ATOM 2602 O O . ILE A 1 325 ? 13.888 11.087 -3.331 1.00 85.00 325 ILE A O 1
ATOM 2606 N N . LYS A 1 326 ? 13.749 11.823 -1.203 1.00 77.62 326 LYS A N 1
ATOM 2607 C CA . LYS A 1 326 ? 13.114 13.115 -1.545 1.00 77.62 326 LYS A CA 1
ATOM 2608 C C . LYS A 1 326 ? 13.930 13.891 -2.563 1.00 77.62 326 LYS A C 1
ATOM 2610 O O . LYS A 1 326 ? 13.377 14.439 -3.509 1.00 77.62 326 LYS A O 1
ATOM 2615 N N . THR A 1 327 ? 15.247 13.917 -2.389 1.00 69.69 327 THR A N 1
ATOM 2616 C CA . THR A 1 327 ? 16.148 14.674 -3.259 1.00 69.69 327 THR A CA 1
ATOM 2617 C C . THR A 1 327 ? 16.224 14.083 -4.671 1.00 69.69 327 THR A C 1
ATOM 2619 O O . THR A 1 327 ? 16.332 14.828 -5.641 1.00 69.69 327 THR A O 1
ATOM 2622 N N . ILE A 1 328 ? 16.118 12.757 -4.815 1.00 63.59 328 ILE A N 1
ATOM 2623 C CA . ILE A 1 328 ? 16.236 12.049 -6.107 1.00 63.59 328 ILE A CA 1
ATOM 2624 C C . ILE A 1 328 ? 15.040 12.317 -7.033 1.00 63.59 328 ILE A C 1
ATOM 2626 O O . ILE A 1 328 ? 15.171 12.324 -8.264 1.00 63.59 328 ILE A O 1
ATOM 2630 N N . ASN A 1 329 ? 13.856 12.529 -6.461 1.00 63.31 329 ASN A N 1
ATOM 2631 C CA . ASN A 1 329 ? 12.641 12.699 -7.250 1.00 63.31 329 ASN A CA 1
ATOM 2632 C C . ASN A 1 329 ? 12.465 14.120 -7.804 1.00 63.31 329 ASN A C 1
ATOM 2634 O O . ASN A 1 329 ? 11.570 14.316 -8.620 1.00 63.31 329 ASN A O 1
ATOM 2638 N N . GLY A 1 330 ? 13.320 15.086 -7.442 1.00 53.22 330 GLY A N 1
ATOM 2639 C CA . GLY A 1 330 ? 13.307 16.456 -7.985 1.00 53.22 330 GLY A CA 1
ATOM 2640 C C . GLY A 1 330 ? 12.091 17.302 -7.582 1.00 53.22 330 GLY A C 1
ATOM 2641 O O . GLY A 1 330 ? 12.163 18.525 -7.597 1.00 53.22 330 GLY A O 1
ATOM 2642 N N . GLU A 1 331 ? 11.008 16.665 -7.153 1.00 50.75 331 GLU A N 1
ATOM 2643 C CA . GLU A 1 331 ? 9.935 17.264 -6.375 1.00 50.75 331 GLU A CA 1
ATOM 2644 C C . GLU A 1 331 ? 10.227 16.977 -4.895 1.00 50.75 331 GLU A C 1
ATOM 2646 O O . GLU A 1 331 ? 10.488 15.816 -4.552 1.00 50.75 331 GLU A O 1
ATOM 2651 N N . PRO A 1 332 ? 10.173 17.977 -3.991 1.00 47.59 332 PRO A N 1
ATOM 2652 C CA . PRO A 1 332 ? 10.114 17.670 -2.569 1.00 47.59 332 PRO A CA 1
ATOM 2653 C C . PRO A 1 332 ? 8.973 16.673 -2.373 1.00 47.59 332 PRO A C 1
ATOM 2655 O O . PRO A 1 332 ? 7.913 16.832 -2.990 1.00 47.59 332 PRO A O 1
ATOM 2658 N N . LEU A 1 333 ? 9.161 15.648 -1.526 1.00 46.81 333 LEU A N 1
ATOM 2659 C CA . LEU A 1 333 ? 7.990 14.918 -1.049 1.00 46.81 333 LEU A CA 1
ATOM 2660 C C . LEU A 1 333 ? 7.018 15.988 -0.577 1.00 46.81 333 LEU A C 1
ATOM 2662 O O . LEU A 1 333 ? 7.394 16.789 0.280 1.00 46.81 333 LEU A O 1
ATOM 2666 N N . ARG A 1 334 ? 5.829 16.056 -1.191 1.00 44.62 334 ARG A N 1
ATOM 2667 C CA . ARG A 1 334 ? 4.734 16.953 -0.795 1.00 44.62 334 ARG A CA 1
ATOM 2668 C C . ARG A 1 334 ? 4.188 16.483 0.550 1.00 44.62 334 ARG A C 1
ATOM 2670 O O . ARG A 1 334 ? 3.059 16.037 0.688 1.00 44.62 334 ARG A O 1
ATOM 2677 N N . TYR A 1 335 ? 5.076 16.493 1.522 1.00 43.78 335 TYR A N 1
ATOM 2678 C CA . TYR A 1 335 ? 4.862 16.277 2.919 1.00 43.78 335 TYR A CA 1
ATOM 2679 C C . TYR A 1 335 ? 5.360 17.554 3.576 1.00 43.78 335 TYR A C 1
ATOM 2681 O O . TYR A 1 335 ? 6.464 17.632 4.110 1.00 43.78 335 TYR A O 1
ATOM 2689 N N . SER A 1 336 ? 4.542 18.596 3.461 1.00 43.03 336 SER A N 1
ATOM 2690 C CA . SER A 1 336 ? 4.455 19.549 4.551 1.00 43.03 336 SER A CA 1
ATOM 2691 C C . SER A 1 336 ? 3.327 19.047 5.457 1.00 43.03 336 SER A C 1
ATOM 2693 O O . SER A 1 336 ? 2.210 18.869 4.964 1.00 43.03 336 SER A O 1
ATOM 2695 N N . PRO A 1 337 ? 3.562 18.844 6.765 1.00 42.78 337 PRO A N 1
ATOM 2696 C CA . PRO A 1 337 ? 2.493 18.680 7.754 1.00 42.78 337 PRO A CA 1
ATOM 2697 C C . PRO A 1 337 ? 1.405 19.774 7.678 1.00 42.78 337 PRO A C 1
ATOM 2699 O O . PRO A 1 337 ? 0.297 19.600 8.186 1.00 42.78 337 PRO A O 1
ATOM 2702 N N . GLU A 1 338 ? 1.684 20.901 7.017 1.00 45.06 338 GLU A N 1
ATOM 2703 C CA . GLU A 1 338 ? 0.728 21.981 6.764 1.00 45.06 338 GLU A CA 1
ATOM 2704 C C . GLU A 1 338 ? -0.242 21.641 5.614 1.00 45.06 338 GLU A C 1
ATOM 2706 O O . GLU A 1 338 ? -1.384 22.080 5.638 1.00 45.06 338 GLU A O 1
ATOM 2711 N N . GLN A 1 339 ? 0.137 20.796 4.642 1.00 43.66 339 GLN A N 1
ATOM 2712 C CA . GLN A 1 339 ? -0.757 20.354 3.553 1.00 43.66 339 GLN A CA 1
ATOM 2713 C C . GLN A 1 339 ? -1.801 19.327 4.018 1.00 43.66 339 GLN A C 1
ATOM 2715 O O . GLN A 1 339 ? -2.897 19.270 3.463 1.00 43.66 339 GLN A O 1
ATOM 2720 N N . THR A 1 340 ? -1.523 18.583 5.095 1.00 47.53 340 THR A N 1
ATOM 2721 C CA . THR A 1 340 ? -2.524 17.760 5.802 1.00 47.53 340 THR A CA 1
ATOM 2722 C C . THR A 1 340 ? -3.593 18.580 6.535 1.00 47.53 340 THR A C 1
ATOM 2724 O O . THR A 1 340 ? -4.504 18.003 7.125 1.00 47.53 340 THR A O 1
ATOM 2727 N N . GLN A 1 341 ? -3.519 19.914 6.485 1.00 49.31 341 GLN A N 1
ATOM 2728 C CA . GLN A 1 341 ? -4.526 20.821 7.030 1.00 49.31 341 GLN A CA 1
ATOM 2729 C C . GLN A 1 341 ? -5.513 21.309 5.966 1.00 49.31 341 GLN A C 1
ATOM 2731 O O . GLN A 1 341 ? -5.961 22.446 6.071 1.00 49.31 341 GLN A O 1
ATOM 2736 N N . ASN A 1 342 ? -5.879 20.512 4.948 1.00 60.22 342 ASN A N 1
ATOM 2737 C CA . ASN A 1 342 ? -7.099 20.846 4.207 1.00 60.22 342 ASN A CA 1
ATOM 2738 C C . ASN A 1 342 ? -8.250 20.851 5.232 1.00 60.22 342 ASN A C 1
ATOM 2740 O O . ASN A 1 342 ? -8.603 19.771 5.727 1.00 60.22 342 ASN A O 1
ATOM 2744 N N . PRO A 1 343 ? -8.800 22.029 5.595 1.00 66.12 343 PRO A N 1
ATOM 2745 C CA . PRO A 1 343 ? -9.720 22.129 6.716 1.00 66.12 343 PRO A CA 1
ATOM 2746 C C . PRO A 1 343 ? -10.976 21.313 6.459 1.00 66.12 343 PRO A C 1
ATOM 2748 O O . PRO A 1 343 ? -11.506 20.756 7.401 1.00 66.12 343 PRO A O 1
ATOM 2751 N N . GLU A 1 344 ? -11.379 21.159 5.196 1.00 66.31 344 GLU A N 1
ATOM 2752 C CA . GLU A 1 344 ? -12.540 20.375 4.785 1.00 66.31 344 GLU A CA 1
ATOM 2753 C C . GLU A 1 344 ? -12.322 18.869 4.984 1.00 66.31 344 GLU A C 1
ATOM 2755 O O . GLU A 1 344 ? -13.186 18.189 5.523 1.00 66.31 344 GLU A O 1
ATOM 2760 N N . ILE A 1 345 ? -11.152 18.325 4.620 1.00 58.25 345 ILE A N 1
ATOM 2761 C CA . ILE A 1 345 ? -10.833 16.900 4.849 1.00 58.25 345 ILE A CA 1
ATOM 2762 C C . ILE A 1 345 ? -10.741 16.624 6.347 1.00 58.25 345 ILE A C 1
ATOM 2764 O O . ILE A 1 345 ? -11.279 15.629 6.841 1.00 58.25 345 ILE A O 1
ATOM 2768 N N . LEU A 1 346 ? -10.068 17.516 7.076 1.00 61.53 346 LEU A N 1
ATOM 2769 C CA . LEU A 1 346 ? -9.954 17.406 8.519 1.00 61.53 346 LEU A CA 1
ATOM 2770 C C . LEU A 1 346 ? -11.331 17.533 9.176 1.00 61.53 346 LEU A C 1
ATOM 2772 O O . LEU A 1 346 ? -11.650 16.716 10.025 1.00 61.53 346 LEU A O 1
ATOM 2776 N N . GLU A 1 347 ? -12.160 18.488 8.768 1.00 64.69 347 GLU A N 1
ATOM 2777 C CA . GLU A 1 347 ? -13.524 18.688 9.256 1.00 64.69 347 GLU A CA 1
ATOM 2778 C C . GLU A 1 347 ? -14.417 17.490 8.931 1.00 64.69 347 GLU A C 1
ATOM 2780 O O . GLU A 1 347 ? -15.076 16.990 9.829 1.00 64.69 347 GLU A O 1
ATOM 2785 N N . ASN A 1 348 ? -14.375 16.942 7.718 1.00 61.09 348 ASN A N 1
ATOM 2786 C CA . ASN A 1 348 ? -15.123 15.742 7.340 1.00 61.09 348 ASN A CA 1
ATOM 2787 C C . ASN A 1 348 ? -14.734 14.536 8.205 1.00 61.09 348 ASN A C 1
ATOM 2789 O O . ASN A 1 348 ? -15.594 13.834 8.743 1.00 61.09 348 ASN A O 1
ATOM 2793 N N . TRP A 1 349 ? -13.436 14.329 8.424 1.00 64.75 349 TRP A N 1
ATOM 2794 C CA . TRP A 1 349 ? -12.957 13.243 9.277 1.00 64.75 349 TRP A CA 1
ATOM 2795 C C . TRP A 1 349 ? -13.222 13.509 10.761 1.00 64.75 349 TRP A C 1
ATOM 2797 O O . TRP A 1 349 ? -13.537 12.582 11.499 1.00 64.75 349 TRP A O 1
ATOM 2807 N N . LEU A 1 350 ? -13.126 14.760 11.226 1.00 60.22 350 LEU A N 1
ATOM 2808 C CA . LEU A 1 350 ? -13.450 15.175 12.595 1.00 60.22 350 LEU A CA 1
ATOM 2809 C C . LEU A 1 350 ? -14.961 15.104 12.871 1.00 60.22 350 LEU A C 1
ATOM 2811 O O . LEU A 1 350 ? -15.353 14.732 13.973 1.00 60.22 350 LEU A O 1
ATOM 2815 N N . ASN A 1 351 ? -15.800 15.379 11.876 1.00 56.94 351 ASN A N 1
ATOM 2816 C CA . ASN A 1 351 ? -17.251 15.217 11.924 1.00 56.94 351 ASN A CA 1
ATOM 2817 C C . ASN A 1 351 ? -17.646 13.734 11.909 1.00 56.94 351 ASN A C 1
ATOM 2819 O O . ASN A 1 351 ? -18.652 13.358 12.505 1.00 56.94 351 ASN A O 1
ATOM 2823 N N . ALA A 1 352 ? -16.827 12.860 11.314 1.00 53.91 352 ALA A N 1
ATOM 2824 C CA . ALA A 1 352 ? -16.914 11.421 11.566 1.00 53.91 352 ALA A CA 1
ATOM 2825 C C . ALA A 1 352 ? -16.395 11.053 12.979 1.00 53.91 352 ALA A C 1
ATOM 2827 O O . ALA A 1 352 ? -16.934 10.166 13.649 1.00 53.91 352 ALA A O 1
ATOM 2828 N N . LYS A 1 353 ? -15.384 11.778 13.477 1.00 49.12 353 LYS A N 1
ATOM 2829 C CA . LYS A 1 353 ? -14.718 11.575 14.777 1.00 49.12 353 LYS A CA 1
ATOM 2830 C C . LYS A 1 353 ? -15.554 11.987 15.981 1.00 49.12 353 LYS A C 1
ATOM 2832 O O . LYS A 1 353 ? -15.287 11.490 17.075 1.00 49.12 353 LYS A O 1
ATOM 2837 N N . THR A 1 354 ? -16.573 12.833 15.821 1.00 43.28 354 THR A N 1
ATOM 2838 C CA . THR A 1 354 ? -17.483 13.184 16.921 1.00 43.28 354 THR A CA 1
ATOM 2839 C C . THR A 1 354 ? -18.169 11.955 17.512 1.00 43.28 354 THR A C 1
ATOM 2841 O O . THR A 1 354 ? -18.655 12.052 18.639 1.00 43.28 354 THR A O 1
ATOM 2844 N N . HIS A 1 355 ? -18.126 10.779 16.858 1.00 48.06 355 HIS A N 1
ATOM 2845 C CA . HIS A 1 355 ? -18.610 9.530 17.446 1.00 48.06 355 HIS A CA 1
ATOM 2846 C C . HIS A 1 355 ? -17.655 8.327 17.512 1.00 48.06 355 HIS A C 1
ATOM 2848 O O . HIS A 1 355 ? -17.911 7.497 18.384 1.00 48.06 355 HIS A O 1
ATOM 2854 N N . CYS A 1 356 ? -16.583 8.197 16.719 1.00 53.66 356 CYS A N 1
ATOM 2855 C CA . CYS A 1 356 ? -15.755 6.974 16.687 1.00 53.66 356 CYS A CA 1
ATOM 2856 C C . CYS A 1 356 ? -14.350 7.218 16.092 1.00 53.66 356 CYS A C 1
ATOM 2858 O O . CYS A 1 356 ? -14.191 8.149 15.318 1.00 53.66 356 CYS A O 1
ATOM 2860 N N . LEU A 1 357 ? -13.361 6.361 16.412 1.00 53.81 357 LEU A N 1
ATOM 2861 C CA . LEU A 1 357 ? -11.941 6.334 15.954 1.00 53.81 357 LEU A CA 1
ATOM 2862 C C . LEU A 1 357 ? -10.839 6.876 16.893 1.00 53.81 357 LEU A C 1
ATOM 2864 O O . LEU A 1 357 ? -9.672 6.898 16.509 1.00 53.81 357 LEU A O 1
ATOM 2868 N N . ARG A 1 358 ? -11.124 7.204 18.161 1.00 47.66 358 ARG A N 1
ATOM 2869 C CA . ARG A 1 358 ? -10.071 7.227 19.199 1.00 47.66 358 ARG A CA 1
ATOM 2870 C C . ARG A 1 358 ? -10.457 6.361 20.387 1.00 47.66 358 ARG A C 1
ATOM 2872 O O . ARG A 1 358 ? -11.489 6.582 21.017 1.00 47.66 358 ARG A O 1
ATOM 2879 N N . TYR A 1 359 ? -9.597 5.397 20.700 1.00 44.56 359 TYR A N 1
ATOM 2880 C CA . TYR A 1 359 ? -9.584 4.736 21.996 1.00 44.56 359 TYR A CA 1
ATOM 2881 C C . TYR A 1 359 ? -9.110 5.785 23.011 1.00 44.56 359 TYR A C 1
ATOM 2883 O O . TYR A 1 359 ? -7.931 6.124 23.047 1.00 44.56 359 TYR A O 1
ATOM 2891 N N . HIS A 1 360 ? -10.027 6.405 23.756 1.00 44.16 360 HIS A N 1
ATOM 2892 C CA . HIS A 1 360 ? -9.619 7.254 24.871 1.00 44.16 360 HIS A CA 1
ATOM 2893 C C . HIS A 1 360 ? -9.185 6.344 26.020 1.00 44.16 360 HIS A C 1
ATOM 2895 O O . HIS A 1 360 ? -10.014 5.681 26.640 1.00 44.16 360 HIS A O 1
ATOM 2901 N N . GLU A 1 361 ? -7.879 6.332 26.280 1.00 43.28 361 GLU A N 1
ATOM 2902 C CA . GLU A 1 361 ? -7.268 5.913 27.538 1.00 43.28 361 GLU A CA 1
ATOM 2903 C C . GLU A 1 361 ? -7.898 6.696 28.697 1.00 43.28 361 GLU A C 1
ATOM 2905 O O . GLU A 1 361 ? -7.499 7.816 29.010 1.00 43.28 361 GLU A O 1
ATOM 2910 N N . LYS A 1 362 ? -8.932 6.128 29.310 1.00 40.50 362 LYS A N 1
ATOM 2911 C CA . LYS A 1 362 ? -9.330 6.407 30.689 1.00 40.50 362 LYS A CA 1
ATOM 2912 C C . LYS A 1 362 ? -9.953 5.136 31.236 1.00 40.50 362 LYS A C 1
ATOM 2914 O O . LYS A 1 362 ? -11.151 4.956 31.086 1.00 40.50 362 LYS A O 1
ATOM 2919 N N . GLU A 1 363 ? -9.109 4.258 31.767 1.00 42.31 363 GLU A N 1
ATOM 2920 C CA . GLU A 1 363 ? -9.388 3.341 32.885 1.00 42.31 363 GLU A CA 1
ATOM 2921 C C . GLU A 1 363 ? -8.165 2.429 33.073 1.00 42.31 363 GLU A C 1
ATOM 2923 O O . GLU A 1 363 ? -8.149 1.258 32.697 1.00 42.31 363 GLU A O 1
ATOM 2928 N N . SER A 1 364 ? -7.107 3.027 33.620 1.00 37.88 364 SER A N 1
ATOM 2929 C CA . SER A 1 364 ? -6.086 2.349 34.420 1.00 37.88 364 SER A CA 1
ATOM 2930 C C . SER A 1 364 ? -6.046 3.027 35.776 1.00 37.88 364 SER A C 1
ATOM 2932 O O . SER A 1 364 ? -5.947 4.280 35.747 1.00 37.88 364 SER A O 1
#